Protein AF-A0A4Z2HAE6-F1 (afdb_monomer_lite)

Structure (mmCIF, N/CA/C/O backbone):
data_AF-A0A4Z2HAE6-F1
#
_entry.id   AF-A0A4Z2HAE6-F1
#
loop_
_atom_site.group_PDB
_atom_site.id
_atom_site.type_symbol
_atom_site.label_atom_id
_atom_site.label_alt_id
_atom_site.label_comp_id
_atom_site.label_asym_id
_atom_site.label_entity_id
_atom_site.label_seq_id
_atom_site.pdbx_PDB_ins_code
_atom_site.Cartn_x
_atom_site.Cartn_y
_atom_site.Cartn_z
_atom_site.occupancy
_atom_site.B_iso_or_equiv
_atom_site.auth_seq_id
_atom_site.auth_comp_id
_atom_site.auth_asym_id
_atom_site.auth_atom_id
_atom_site.pdbx_PDB_model_num
ATOM 1 N N . MET A 1 1 ? 0.784 17.853 22.913 1.00 54.09 1 MET A N 1
ATOM 2 C CA . MET A 1 1 ? 1.258 17.718 24.298 1.00 54.09 1 MET A CA 1
ATOM 3 C C . MET A 1 1 ? 1.505 16.243 24.627 1.00 54.09 1 MET A C 1
ATOM 5 O O . MET A 1 1 ? 0.696 15.645 25.332 1.00 54.09 1 MET A O 1
ATOM 9 N N . PRO A 1 2 ? 2.545 15.602 24.053 1.00 65.88 2 PRO A N 1
ATOM 10 C CA . PRO A 1 2 ? 2.987 14.260 24.464 1.00 65.88 2 PRO A CA 1
ATOM 11 C C . PRO A 1 2 ? 3.378 14.158 25.951 1.00 65.88 2 PRO A C 1
ATOM 13 O O . PRO A 1 2 ? 3.235 13.092 26.537 1.00 65.88 2 PRO A O 1
ATOM 16 N N . GLU A 1 3 ? 3.795 15.260 26.571 1.00 66.31 3 GLU A N 1
ATOM 17 C CA . GLU A 1 3 ? 4.181 15.386 27.984 1.00 66.31 3 GLU A CA 1
ATOM 18 C C . GLU A 1 3 ? 3.046 15.077 28.981 1.00 66.31 3 GLU A C 1
ATOM 20 O O . GLU A 1 3 ? 3.292 14.805 30.150 1.00 66.31 3 GLU A O 1
ATOM 25 N N . LEU A 1 4 ? 1.789 15.063 28.522 1.00 73.81 4 LEU A N 1
ATOM 26 C CA . LEU A 1 4 ? 0.620 14.686 29.330 1.00 73.81 4 LEU A CA 1
ATOM 27 C C . LEU A 1 4 ? 0.007 13.341 28.905 1.00 73.81 4 LEU A C 1
ATOM 29 O O . LEU A 1 4 ? -1.057 12.959 29.397 1.00 73.81 4 LEU A O 1
ATOM 33 N N . ALA A 1 5 ? 0.628 12.633 27.959 1.00 74.50 5 ALA A N 1
ATOM 34 C CA . ALA A 1 5 ? 0.081 11.401 27.409 1.00 74.50 5 ALA A CA 1
ATOM 35 C C . ALA A 1 5 ? 0.477 10.173 28.246 1.00 74.50 5 ALA A C 1
ATOM 37 O O . ALA A 1 5 ? 1.620 10.016 28.672 1.00 74.50 5 ALA A O 1
ATOM 38 N N . LEU A 1 6 ? -0.479 9.260 28.422 1.00 85.75 6 LEU A N 1
ATOM 39 C CA . LEU A 1 6 ? -0.302 7.958 29.063 1.00 85.75 6 LEU A CA 1
ATOM 40 C C . LEU A 1 6 ? -0.683 6.866 28.065 1.00 85.75 6 LEU A C 1
ATOM 42 O O . LEU A 1 6 ? -1.737 6.946 27.431 1.00 85.75 6 LEU A O 1
ATOM 46 N N . LEU A 1 7 ? 0.156 5.841 27.944 1.00 89.00 7 LEU A N 1
ATOM 47 C CA . LEU A 1 7 ? -0.165 4.626 27.210 1.00 89.00 7 LEU A CA 1
ATOM 48 C C . LEU A 1 7 ? -0.596 3.552 28.204 1.00 89.00 7 LEU A C 1
ATOM 50 O O . LEU A 1 7 ? 0.151 3.221 29.124 1.00 89.00 7 LEU A O 1
ATOM 54 N N . ARG A 1 8 ? -1.794 3.003 28.007 1.00 92.75 8 ARG A N 1
ATOM 55 C CA . ARG A 1 8 ? -2.329 1.914 28.822 1.00 92.75 8 ARG A CA 1
ATOM 56 C C . ARG A 1 8 ? -2.529 0.673 27.965 1.00 92.75 8 ARG A C 1
ATOM 58 O O . ARG A 1 8 ? -3.302 0.696 27.014 1.00 92.75 8 ARG A O 1
ATOM 65 N N . PHE A 1 9 ? -1.844 -0.397 28.334 1.00 93.38 9 PHE A N 1
ATOM 66 C CA . PHE A 1 9 ? -2.097 -1.747 27.856 1.00 93.38 9 PHE A CA 1
ATOM 67 C C . PHE A 1 9 ? -3.204 -2.352 28.719 1.00 93.38 9 PHE A C 1
ATOM 69 O O . PHE A 1 9 ? -3.147 -2.242 29.945 1.00 93.38 9 PHE A O 1
ATOM 76 N N . VAL A 1 10 ? -4.205 -2.958 28.087 1.00 92.94 10 VAL A N 1
ATOM 77 C CA . VAL A 1 10 ? -5.252 -3.744 28.748 1.00 92.94 10 VAL A CA 1
ATOM 78 C C . VAL A 1 10 ? -5.379 -5.042 27.971 1.00 92.94 10 VAL A C 1
ATOM 80 O O . VAL A 1 10 ? -5.434 -5.015 26.743 1.00 92.94 10 VAL A O 1
ATOM 83 N N . VAL A 1 11 ? -5.369 -6.155 28.690 1.00 92.62 11 VAL A N 1
ATOM 84 C CA . VAL A 1 11 ? -5.561 -7.497 28.154 1.00 92.62 11 VAL A CA 1
ATOM 85 C C . VAL A 1 11 ? -6.866 -8.015 28.723 1.00 92.62 11 VAL A C 1
ATOM 87 O O . VAL A 1 11 ? -7.082 -7.962 29.937 1.00 92.62 11 VAL A O 1
ATOM 90 N N . LEU A 1 12 ? -7.721 -8.460 27.820 1.00 91.56 12 LEU A N 1
ATOM 91 C CA . LEU A 1 12 ? -9.048 -8.973 28.092 1.00 91.56 12 LEU A CA 1
ATOM 92 C C . LEU A 1 12 ? -9.132 -10.376 27.491 1.00 91.56 12 LEU A C 1
ATOM 94 O O . LEU A 1 12 ? -8.477 -10.629 26.474 1.00 91.56 12 LEU A O 1
ATOM 98 N N . ASP A 1 13 ? -9.883 -11.259 28.134 1.00 84.19 13 ASP A N 1
ATOM 99 C CA . ASP A 1 13 ? -10.307 -12.522 27.542 1.00 84.19 13 ASP A CA 1
ATOM 100 C C . ASP A 1 13 ? -11.530 -12.262 26.660 1.00 84.19 13 ASP A C 1
ATOM 102 O O . ASP A 1 13 ? -12.429 -11.525 27.062 1.00 84.19 13 ASP A O 1
ATOM 106 N N . ASP A 1 14 ? -11.534 -12.805 25.447 1.00 75.12 14 ASP A N 1
ATOM 107 C CA . ASP A 1 14 ? -12.606 -12.588 24.466 1.00 75.12 14 ASP A CA 1
ATOM 108 C C . ASP A 1 14 ? -13.646 -13.705 24.616 1.00 75.12 14 ASP A C 1
ATOM 110 O O . ASP A 1 14 ? -13.639 -14.689 23.871 1.00 75.12 14 ASP A O 1
ATOM 114 N N . ASP A 1 15 ? -14.499 -13.573 25.635 1.00 68.38 15 ASP A N 1
ATOM 115 C CA . ASP A 1 15 ? -15.597 -14.496 25.907 1.00 68.38 15 ASP A CA 1
ATOM 116 C C . ASP A 1 15 ? -16.926 -13.997 25.319 1.00 68.38 15 ASP A C 1
ATOM 118 O O . ASP A 1 15 ? -17.242 -12.808 25.267 1.00 68.38 15 ASP A O 1
ATOM 122 N N . TYR A 1 16 ? -17.771 -14.951 24.911 1.00 44.25 16 TYR A N 1
ATOM 123 C CA . TYR A 1 16 ? -19.038 -14.707 24.200 1.00 44.25 16 TYR A CA 1
ATOM 124 C C . TYR A 1 16 ? -20.029 -13.790 24.957 1.00 44.25 16 TYR A C 1
ATOM 126 O O . TYR A 1 16 ? -20.989 -13.303 24.353 1.00 44.25 16 TYR A O 1
ATOM 134 N N . ILE A 1 17 ? -19.839 -13.579 26.271 1.00 45.97 17 ILE A N 1
ATOM 135 C CA . ILE A 1 17 ? -20.621 -12.669 27.123 1.00 45.97 17 ILE A CA 1
ATOM 136 C C . ILE A 1 17 ? -19.687 -11.977 28.133 1.00 45.97 17 ILE A C 1
ATOM 138 O O . ILE A 1 17 ? -19.679 -12.310 29.315 1.00 45.97 17 ILE A O 1
ATOM 142 N N . GLY A 1 18 ? -18.955 -10.967 27.666 1.00 54.97 18 GLY A N 1
ATOM 143 C CA . GLY A 1 18 ? -18.185 -10.059 28.514 1.00 54.97 18 GLY A CA 1
ATOM 144 C C . GLY A 1 18 ? -16.683 -10.296 28.438 1.00 54.97 18 GLY A C 1
ATOM 145 O O . GLY A 1 18 ? -16.209 -11.419 28.528 1.00 54.97 18 GLY A O 1
ATOM 146 N N . ASP A 1 19 ? -15.954 -9.195 28.294 1.00 69.94 19 ASP A N 1
ATOM 147 C CA . ASP A 1 19 ? -14.501 -9.195 28.212 1.00 69.94 19 ASP A CA 1
ATOM 148 C C . ASP A 1 19 ? -13.899 -9.307 29.625 1.00 69.94 19 ASP A C 1
ATOM 150 O O . ASP A 1 19 ? -13.768 -8.298 30.337 1.00 69.94 19 ASP A O 1
ATOM 154 N N . ASP A 1 20 ? -13.547 -10.519 30.058 1.00 83.38 20 ASP A N 1
ATOM 155 C CA . ASP A 1 20 ? -12.971 -10.739 31.385 1.00 83.38 20 ASP A CA 1
ATOM 156 C C . ASP A 1 20 ? -11.572 -10.119 31.478 1.00 83.38 20 ASP A C 1
ATOM 158 O O . ASP A 1 20 ? -10.709 -10.273 30.614 1.00 83.38 20 ASP A O 1
ATOM 162 N N . PHE A 1 21 ? -11.323 -9.362 32.546 1.00 88.69 21 PHE A N 1
ATOM 163 C CA . PHE A 1 21 ? -10.051 -8.668 32.697 1.00 88.69 21 PHE A CA 1
ATOM 164 C C . PHE A 1 21 ? -8.921 -9.639 33.048 1.00 88.69 21 PHE A C 1
ATOM 166 O O . PHE A 1 21 ? -8.945 -10.275 34.100 1.00 88.69 21 PHE A O 1
ATOM 173 N N . ILE A 1 22 ? -7.866 -9.643 32.230 1.00 90.12 22 ILE A N 1
ATOM 174 C CA . ILE A 1 22 ? -6.651 -10.424 32.485 1.00 90.12 22 ILE A CA 1
ATOM 175 C C . ILE A 1 22 ? -5.576 -9.553 33.141 1.00 90.12 22 ILE A C 1
ATOM 177 O O . ILE A 1 22 ? -4.968 -9.948 34.134 1.00 90.12 22 ILE A O 1
ATOM 181 N N . GLY A 1 23 ? -5.311 -8.358 32.604 1.00 93.62 23 GLY A N 1
ATOM 182 C CA . GLY A 1 23 ? -4.220 -7.527 33.111 1.00 93.62 23 GLY A CA 1
ATOM 183 C C . GLY A 1 23 ? -4.109 -6.147 32.475 1.00 93.62 23 GLY A C 1
ATOM 184 O O . GLY A 1 23 ? -4.605 -5.892 31.380 1.00 93.62 23 GLY A O 1
ATOM 185 N N . GLN A 1 24 ? -3.415 -5.235 33.154 1.00 94.06 24 GLN A N 1
ATOM 186 C CA . GLN A 1 24 ? -3.144 -3.886 32.665 1.00 94.06 24 GLN A CA 1
ATOM 187 C C . GLN A 1 24 ? -1.703 -3.450 32.903 1.00 94.06 24 GLN A C 1
ATOM 189 O O . GLN A 1 24 ? -1.038 -3.905 33.826 1.00 94.06 24 GLN A O 1
ATOM 194 N N . HIS A 1 25 ? -1.249 -2.468 32.137 1.00 94.00 25 HIS A N 1
ATOM 195 C CA . HIS A 1 25 ? -0.051 -1.708 32.470 1.00 94.00 25 HIS A CA 1
ATOM 196 C C . HIS A 1 25 ? -0.183 -0.286 31.941 1.00 94.00 25 HIS A C 1
ATOM 198 O O . HIS A 1 25 ? -0.544 -0.101 30.782 1.00 94.00 25 HIS A O 1
ATOM 204 N N . SER A 1 26 ? 0.105 0.723 32.762 1.00 92.50 26 SER A N 1
ATOM 205 C CA . SER A 1 26 ? 0.073 2.128 32.338 1.00 92.50 26 SER A CA 1
ATOM 206 C C . SER A 1 26 ? 1.463 2.739 32.441 1.00 92.50 26 SER A C 1
ATOM 208 O O . SER A 1 26 ? 2.111 2.628 33.476 1.00 92.50 26 SER A O 1
ATOM 210 N N . VAL A 1 27 ? 1.908 3.400 31.376 1.00 90.38 27 VAL A N 1
ATOM 211 C CA . VAL A 1 27 ? 3.224 4.037 31.284 1.00 90.38 27 VAL A CA 1
ATOM 212 C C . VAL A 1 27 ? 3.077 5.440 30.702 1.00 90.38 27 VAL A C 1
ATOM 214 O O . VAL A 1 27 ? 2.356 5.649 29.724 1.00 90.38 27 VAL A O 1
ATOM 217 N N . ALA A 1 28 ? 3.737 6.423 31.315 1.00 85.88 28 ALA A N 1
ATOM 218 C CA . ALA A 1 28 ? 3.802 7.773 30.761 1.00 85.88 28 ALA A CA 1
ATOM 219 C C . ALA A 1 28 ? 4.525 7.746 29.412 1.00 85.88 28 ALA A C 1
ATOM 221 O O . ALA A 1 28 ? 5.492 7.003 29.235 1.00 85.88 28 ALA A O 1
ATOM 222 N N . PHE A 1 29 ? 4.073 8.555 28.455 1.00 81.38 29 PHE A N 1
ATOM 223 C CA . PHE A 1 29 ? 4.666 8.588 27.120 1.00 81.38 29 PHE A CA 1
ATOM 224 C C . PHE A 1 29 ? 6.165 8.916 27.162 1.00 81.38 29 PHE A C 1
ATOM 226 O O . PHE A 1 29 ? 6.943 8.314 26.428 1.00 81.38 29 PHE A O 1
ATOM 233 N N . GLU A 1 30 ? 6.584 9.791 28.077 1.00 80.62 30 GLU A N 1
ATOM 234 C CA . GLU A 1 30 ? 7.992 10.141 28.308 1.00 80.62 30 GLU A CA 1
ATOM 235 C C . GLU A 1 30 ? 8.853 8.947 28.753 1.00 80.62 30 GLU A C 1
ATOM 237 O O . GLU A 1 30 ? 10.060 8.919 28.518 1.00 80.62 30 GLU A O 1
ATOM 242 N N . CYS A 1 31 ? 8.237 7.928 29.356 1.00 85.31 31 CYS A N 1
ATOM 243 C CA . CYS A 1 31 ? 8.915 6.718 29.811 1.00 85.31 31 CYS A CA 1
ATOM 244 C C . CYS A 1 31 ? 8.962 5.614 28.741 1.00 85.31 31 CYS A C 1
ATOM 246 O O . CYS A 1 31 ? 9.618 4.591 28.952 1.00 85.31 31 CYS A O 1
ATOM 248 N N . LEU A 1 32 ? 8.295 5.782 27.592 1.00 87.19 32 LEU A N 1
ATOM 249 C CA . LEU A 1 32 ? 8.307 4.779 26.529 1.00 87.19 32 LEU A CA 1
ATOM 250 C C . LEU A 1 32 ? 9.668 4.723 25.835 1.00 87.19 32 LEU A C 1
ATOM 252 O O . LEU A 1 32 ? 10.123 5.676 25.208 1.00 87.19 32 LEU A O 1
ATOM 256 N N . GLN A 1 33 ? 10.289 3.549 25.889 1.00 84.88 33 GLN A N 1
ATOM 257 C CA . GLN A 1 33 ? 11.558 3.278 25.224 1.00 84.88 33 GLN A CA 1
ATOM 258 C C . GLN A 1 33 ? 11.315 2.548 23.893 1.00 84.88 33 GLN A C 1
ATOM 260 O O . GLN A 1 33 ? 10.669 1.499 23.908 1.00 84.88 33 GLN A O 1
ATOM 265 N N . PRO A 1 34 ? 11.850 3.034 22.754 1.00 88.38 34 PRO A N 1
ATOM 266 C CA . PRO A 1 34 ? 11.751 2.339 21.470 1.00 88.38 34 PRO A CA 1
ATOM 267 C C . PRO A 1 34 ? 12.409 0.947 21.465 1.00 88.38 34 PRO A C 1
ATOM 269 O O . PRO A 1 34 ? 13.315 0.675 22.252 1.00 88.38 34 PRO A O 1
ATOM 272 N N . GLY A 1 35 ? 12.009 0.092 20.522 1.00 90.19 35 GLY A N 1
ATOM 273 C CA . GLY A 1 35 ? 12.534 -1.262 20.314 1.00 90.19 35 GLY A CA 1
ATOM 274 C C . GLY A 1 35 ? 11.679 -2.363 20.947 1.00 90.19 35 GLY A C 1
ATOM 275 O O . GLY A 1 35 ? 10.556 -2.121 21.383 1.00 90.19 35 GLY A O 1
ATOM 276 N N . TYR A 1 36 ? 12.210 -3.588 20.973 1.00 91.88 36 TYR A N 1
ATOM 277 C CA . TYR A 1 36 ? 11.553 -4.743 21.595 1.00 91.88 36 TYR A CA 1
ATOM 278 C C . TYR A 1 36 ? 11.616 -4.659 23.124 1.00 91.88 36 TYR A C 1
ATOM 280 O O . TYR A 1 36 ? 12.696 -4.463 23.692 1.00 91.88 36 TYR A O 1
ATOM 288 N N . ARG A 1 37 ? 10.470 -4.782 23.794 1.00 92.19 37 ARG A N 1
ATOM 289 C CA . ARG A 1 37 ? 10.306 -4.594 25.240 1.00 92.19 37 ARG A CA 1
ATOM 290 C C . ARG A 1 37 ? 9.301 -5.593 25.806 1.00 92.19 37 ARG A C 1
ATOM 292 O O . ARG A 1 37 ? 8.367 -5.990 25.118 1.00 92.19 37 ARG A O 1
ATOM 299 N N . ASN A 1 38 ? 9.488 -5.946 27.076 1.00 93.19 38 ASN A N 1
ATOM 300 C CA . ASN A 1 38 ? 8.501 -6.678 27.863 1.00 93.19 38 ASN A CA 1
ATOM 301 C C . ASN A 1 38 ? 7.721 -5.690 28.733 1.00 93.19 38 ASN A C 1
ATOM 303 O O . ASN A 1 38 ? 8.327 -4.893 29.448 1.00 93.19 38 ASN A O 1
ATOM 307 N N . VAL A 1 39 ? 6.396 -5.755 28.676 1.00 94.25 39 VAL A N 1
ATOM 308 C CA . VAL A 1 39 ? 5.481 -4.962 29.501 1.00 94.25 39 VAL A CA 1
ATOM 309 C C . VAL A 1 39 ? 4.866 -5.897 30.543 1.00 94.25 39 VAL A C 1
ATOM 311 O O . VAL A 1 39 ? 4.086 -6.766 30.156 1.00 94.25 39 VAL A O 1
ATOM 314 N N . PRO A 1 40 ? 5.219 -5.781 31.834 1.00 94.50 40 PRO A N 1
ATOM 315 C CA . PRO A 1 40 ? 4.662 -6.644 32.873 1.00 94.50 40 PRO A CA 1
ATOM 316 C C . PRO A 1 40 ? 3.198 -6.280 33.135 1.00 94.50 40 PRO A C 1
ATOM 318 O O . PRO A 1 40 ? 2.878 -5.103 33.294 1.00 94.50 40 PRO A O 1
ATOM 321 N N . LEU A 1 41 ? 2.305 -7.264 33.190 1.00 95.00 41 LEU A N 1
ATOM 322 C CA . LEU A 1 41 ? 0.898 -7.012 33.488 1.00 95.00 41 LEU A CA 1
ATOM 323 C C . LEU A 1 41 ? 0.656 -6.940 34.999 1.00 95.00 41 LEU A C 1
ATOM 325 O O . LEU A 1 41 ? 1.279 -7.641 35.796 1.00 95.00 41 LEU A O 1
ATOM 329 N N . LEU A 1 42 ? -0.265 -6.062 35.373 1.00 94.56 42 LEU A N 1
ATOM 330 C CA . LEU A 1 42 ? -0.768 -5.864 36.723 1.00 94.56 42 LEU A CA 1
ATOM 331 C C . LEU A 1 42 ? -2.246 -6.256 36.771 1.00 94.56 42 LEU A C 1
ATOM 333 O O . LEU A 1 42 ? -2.966 -6.076 35.785 1.00 94.56 42 LEU A O 1
ATOM 337 N N . GLY A 1 43 ? -2.710 -6.731 37.920 1.00 91.12 43 GLY A N 1
ATOM 338 C CA . GLY A 1 43 ? -4.114 -7.006 38.182 1.00 91.12 43 GLY A CA 1
ATOM 339 C C . GLY A 1 43 ? -4.976 -5.738 38.194 1.00 91.12 43 GLY A C 1
ATOM 340 O O . GLY A 1 43 ? -4.504 -4.602 38.035 1.00 91.12 43 GLY A O 1
ATOM 341 N N . MET A 1 44 ? -6.280 -5.919 38.415 1.00 87.19 44 MET A N 1
ATOM 342 C CA . MET A 1 44 ? -7.237 -4.807 38.502 1.00 87.19 44 MET A CA 1
ATOM 343 C C . MET A 1 44 ? -6.886 -3.820 39.618 1.00 87.19 44 MET A C 1
ATOM 345 O O . MET A 1 44 ? -7.070 -2.613 39.451 1.00 87.19 44 MET A O 1
ATOM 349 N N . ALA A 1 45 ? -6.355 -4.325 40.733 1.00 87.88 45 ALA A N 1
ATOM 350 C CA . ALA A 1 45 ? -5.944 -3.526 41.883 1.00 87.88 45 ALA A CA 1
ATOM 351 C C . ALA A 1 45 ? -4.521 -2.948 41.743 1.00 87.88 45 ALA A C 1
ATOM 353 O O . ALA A 1 45 ? -4.080 -2.201 42.615 1.00 87.88 45 ALA A O 1
ATOM 354 N N . GLY A 1 46 ? -3.816 -3.244 40.644 1.00 85.56 46 GLY A N 1
ATOM 355 C CA . GLY A 1 46 ? -2.436 -2.809 40.411 1.00 85.56 46 GLY A CA 1
ATOM 356 C C . GLY A 1 46 ? -1.377 -3.716 41.045 1.00 85.56 46 GLY A C 1
ATOM 357 O O . GLY A 1 46 ? -0.201 -3.360 41.073 1.00 85.56 46 GLY A O 1
ATOM 358 N N . ASP A 1 47 ? -1.779 -4.880 41.542 1.00 92.75 47 ASP A N 1
ATOM 359 C CA . ASP A 1 47 ? -0.901 -5.929 42.039 1.00 92.75 47 ASP A CA 1
ATOM 360 C C . ASP A 1 47 ? -0.121 -6.601 40.892 1.00 92.75 47 ASP A C 1
ATOM 362 O O . ASP A 1 47 ? -0.655 -6.775 39.796 1.00 92.75 47 ASP A O 1
ATOM 366 N N . PRO A 1 48 ? 1.161 -6.952 41.086 1.00 90.62 48 PRO A N 1
ATOM 367 C CA . PRO A 1 48 ? 1.959 -7.579 40.041 1.00 90.62 48 PRO A CA 1
ATOM 368 C C . PRO A 1 48 ? 1.507 -9.020 39.780 1.00 90.62 48 PRO A C 1
ATOM 370 O O . PRO A 1 48 ? 1.474 -9.832 40.702 1.00 90.62 48 PRO A O 1
ATOM 373 N N . LEU A 1 49 ? 1.244 -9.353 38.512 1.00 91.19 49 LEU A N 1
ATOM 374 C CA . LEU A 1 49 ? 0.924 -10.716 38.086 1.00 91.19 49 LEU A CA 1
ATOM 375 C C . LEU A 1 49 ? 2.220 -11.469 37.728 1.00 91.19 49 LEU A C 1
ATOM 377 O O . LEU A 1 49 ? 2.896 -11.102 36.757 1.00 91.19 49 LEU A O 1
ATOM 381 N N . PRO A 1 50 ? 2.612 -12.516 38.482 1.00 90.75 50 PRO A N 1
ATOM 382 C CA . PRO A 1 50 ? 3.829 -13.270 38.197 1.00 90.75 50 PRO A CA 1
ATOM 383 C C . PRO A 1 50 ? 3.799 -13.876 36.792 1.00 90.75 50 PRO A C 1
ATOM 385 O O . PRO A 1 50 ? 2.761 -14.334 36.323 1.00 90.75 50 PRO A O 1
ATOM 388 N N . HIS A 1 51 ? 4.952 -13.884 36.118 1.00 90.50 51 HIS A N 1
ATOM 389 C CA . HIS A 1 51 ? 5.134 -14.494 34.790 1.00 90.50 51 HIS A CA 1
ATOM 390 C C . HIS A 1 51 ? 4.193 -13.985 33.685 1.00 90.50 51 HIS A C 1
ATOM 392 O O . HIS A 1 51 ? 4.083 -14.618 32.639 1.00 90.50 51 HIS A O 1
ATOM 398 N N . THR A 1 52 ? 3.556 -12.829 33.884 1.00 92.44 52 THR A N 1
ATOM 399 C CA . THR A 1 52 ? 2.576 -12.290 32.942 1.00 92.44 52 THR A CA 1
ATOM 400 C C . THR A 1 52 ? 3.122 -11.020 32.297 1.00 92.44 52 THR A C 1
ATOM 402 O O . THR A 1 52 ? 3.277 -9.985 32.949 1.00 92.44 52 THR A O 1
ATOM 405 N N . SER A 1 53 ? 3.445 -11.084 31.005 1.00 94.38 53 SER A N 1
ATOM 406 C CA . SER A 1 53 ? 3.966 -9.939 30.258 1.00 94.38 53 SER A CA 1
ATOM 407 C C . SER A 1 53 ? 3.540 -9.945 28.792 1.00 94.38 53 SER A C 1
ATOM 409 O O . SER A 1 53 ? 3.289 -10.990 28.196 1.00 94.38 53 SER A O 1
ATOM 411 N N . LEU A 1 54 ? 3.496 -8.754 28.196 1.00 94.31 54 LEU A N 1
ATOM 412 C CA . LEU A 1 54 ? 3.381 -8.571 26.752 1.00 94.31 54 LEU A CA 1
ATOM 413 C C . LEU A 1 54 ? 4.760 -8.309 26.158 1.00 94.31 54 LEU A C 1
ATOM 415 O O . LEU A 1 54 ? 5.476 -7.417 26.619 1.00 94.31 54 LEU A O 1
ATOM 419 N N . PHE A 1 55 ? 5.108 -9.022 25.091 1.00 94.62 55 PHE A N 1
ATOM 420 C CA . PHE A 1 55 ? 6.284 -8.703 24.290 1.00 94.62 55 PHE A CA 1
ATOM 421 C C . PHE A 1 55 ? 5.887 -7.795 23.123 1.00 94.62 55 PHE A C 1
ATOM 423 O O . PHE A 1 55 ? 5.125 -8.191 22.242 1.00 94.62 55 PHE A O 1
ATOM 430 N N . VAL A 1 56 ? 6.385 -6.558 23.120 1.00 92.19 56 VAL A N 1
ATOM 431 C CA . VAL A 1 56 ? 5.977 -5.501 22.181 1.00 92.19 56 VAL A CA 1
ATOM 432 C C . VAL A 1 56 ? 7.182 -4.874 21.488 1.00 92.19 56 VAL A C 1
ATOM 434 O O . VAL A 1 56 ? 8.277 -4.833 22.042 1.00 92.19 56 VAL A O 1
ATOM 437 N N . HIS A 1 57 ? 6.981 -4.328 20.288 1.00 90.62 57 HIS A N 1
ATOM 438 C CA . HIS A 1 57 ? 7.956 -3.457 19.629 1.00 90.62 57 HIS A CA 1
ATOM 439 C C . HIS A 1 57 ? 7.442 -2.014 19.606 1.00 90.62 57 HIS A C 1
ATOM 441 O O . HIS A 1 57 ? 6.453 -1.706 18.940 1.00 90.62 57 HIS A O 1
ATOM 447 N N . VAL A 1 58 ? 8.139 -1.109 20.289 1.00 88.88 58 VAL A N 1
ATOM 448 C CA . VAL A 1 58 ? 7.758 0.302 20.405 1.00 88.88 58 VAL A CA 1
ATOM 449 C C . VAL A 1 58 ? 8.500 1.135 19.360 1.00 88.88 58 VAL A C 1
ATOM 451 O O . VAL A 1 58 ? 9.725 1.101 19.267 1.00 88.88 58 VAL A O 1
ATOM 454 N N . ALA A 1 59 ? 7.771 1.925 18.575 1.00 85.12 59 ALA A N 1
ATOM 455 C CA . ALA A 1 59 ? 8.348 2.894 17.647 1.00 85.12 59 ALA A CA 1
ATOM 456 C C . ALA A 1 59 ? 7.637 4.241 17.795 1.00 85.12 59 ALA A C 1
ATOM 458 O O . ALA A 1 59 ? 6.443 4.345 17.526 1.00 85.12 59 ALA A O 1
ATOM 459 N N . ILE A 1 60 ? 8.379 5.275 18.194 1.00 84.94 60 ILE A N 1
ATOM 460 C CA . ILE A 1 60 ? 7.857 6.633 18.379 1.00 84.94 60 ILE A CA 1
ATOM 461 C C . ILE A 1 60 ? 8.262 7.476 17.169 1.00 84.94 60 ILE A C 1
ATOM 463 O O . ILE A 1 60 ? 9.437 7.529 16.807 1.00 84.94 60 ILE A O 1
ATOM 467 N N . THR A 1 61 ? 7.298 8.128 16.514 1.00 77.00 61 THR A N 1
ATOM 468 C CA . THR A 1 61 ? 7.566 9.008 15.366 1.00 77.00 61 THR A CA 1
ATOM 469 C C . THR A 1 61 ? 6.710 10.265 15.438 1.00 77.00 61 THR A C 1
ATOM 471 O O . THR A 1 61 ? 5.533 10.175 15.760 1.00 77.00 61 THR A O 1
ATOM 474 N N . ASN A 1 62 ? 7.264 11.415 15.051 1.00 62.38 62 ASN A N 1
ATOM 475 C CA . ASN A 1 62 ? 6.573 12.715 15.039 1.00 62.38 62 ASN A CA 1
ATOM 476 C C . ASN A 1 62 ? 5.592 12.891 13.857 1.00 62.38 62 ASN A C 1
ATOM 478 O O . ASN A 1 62 ? 5.310 14.006 13.423 1.00 62.38 62 ASN A O 1
ATOM 482 N N . ARG A 1 63 ? 5.116 11.786 13.273 1.00 56.09 63 ARG A N 1
ATOM 483 C CA . ARG A 1 63 ? 4.171 11.799 12.152 1.00 56.09 63 ARG A CA 1
ATOM 484 C C . ARG A 1 63 ? 2.760 11.559 12.696 1.00 56.09 63 ARG A C 1
ATOM 486 O O . ARG A 1 63 ? 2.587 10.597 13.444 1.00 56.09 63 ARG A O 1
ATOM 493 N N . PRO A 1 64 ? 1.762 12.384 12.337 1.00 42.41 64 PRO A N 1
ATOM 494 C CA . PRO A 1 64 ? 0.381 12.107 12.699 1.00 42.41 64 PRO A CA 1
ATOM 495 C C . PRO A 1 64 ? -0.053 10.779 12.065 1.00 42.41 64 PRO A C 1
ATOM 497 O O . PRO A 1 64 ? -0.118 10.680 10.846 1.00 42.41 64 PRO A O 1
ATOM 500 N N . GLY A 1 65 ? -0.319 9.776 12.908 1.00 43.31 65 GLY A N 1
ATOM 501 C CA . GLY A 1 65 ? -1.022 8.537 12.564 1.00 43.31 65 GLY A CA 1
ATOM 502 C C . GLY A 1 65 ? -0.263 7.542 11.677 1.00 43.31 65 GLY A C 1
ATOM 503 O O . GLY A 1 65 ? 0.003 7.789 10.506 1.00 43.31 65 GLY A O 1
ATOM 504 N N . GLY A 1 66 ? -0.011 6.351 12.223 1.00 43.44 66 GLY A N 1
ATOM 505 C CA . GLY A 1 66 ? 0.412 5.177 11.459 1.00 43.44 66 GLY A CA 1
ATOM 506 C C . GLY A 1 66 ? 1.894 4.878 11.620 1.00 43.44 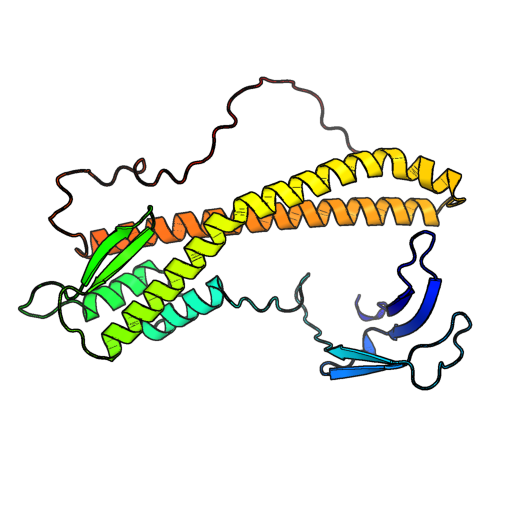66 GLY A C 1
ATOM 507 O O . GLY A 1 66 ? 2.727 5.325 10.826 1.00 43.44 66 GLY A O 1
ATOM 508 N N . GLY A 1 67 ? 2.218 4.067 12.637 1.00 38.69 67 GLY A N 1
ATOM 509 C CA . GLY A 1 67 ? 3.492 3.355 12.698 1.00 38.69 67 GLY A CA 1
ATOM 510 C C . GLY A 1 67 ? 3.794 2.785 11.322 1.00 38.69 67 GLY A C 1
ATOM 511 O O . GLY A 1 67 ? 2.868 2.317 10.667 1.00 38.69 67 GLY A O 1
ATOM 512 N N . LYS A 1 68 ? 5.044 2.936 10.862 1.00 40.88 68 LYS A N 1
ATOM 513 C CA . LYS A 1 68 ? 5.482 2.609 9.500 1.00 40.88 68 LYS A CA 1
ATOM 514 C C . LYS A 1 68 ? 4.788 1.331 9.036 1.00 40.88 68 LYS A C 1
ATOM 516 O O . LYS A 1 68 ? 5.260 0.236 9.336 1.00 40.88 68 LYS A O 1
ATOM 521 N N . SER A 1 69 ? 3.683 1.470 8.296 1.00 38.94 69 SER A N 1
ATOM 522 C CA . SER A 1 69 ? 3.138 0.363 7.540 1.00 38.94 69 SER A CA 1
ATOM 523 C C . SER A 1 69 ? 4.313 -0.029 6.695 1.00 38.94 69 SER A C 1
ATOM 525 O O . SER A 1 69 ? 4.884 0.816 5.991 1.00 38.94 69 SER A O 1
ATOM 527 N N . GLN A 1 70 ? 4.773 -1.256 6.853 1.00 41.44 70 GLN A N 1
ATOM 528 C CA . GLN A 1 70 ? 5.787 -1.722 5.959 1.00 41.44 70 GLN A CA 1
ATOM 529 C C . GLN A 1 70 ? 5.144 -1.652 4.573 1.00 41.44 70 GLN A C 1
ATOM 531 O O . GLN A 1 70 ? 4.248 -2.425 4.251 1.00 41.44 70 GLN A O 1
ATOM 536 N N . ARG A 1 71 ? 5.525 -0.610 3.822 1.00 45.62 71 ARG A N 1
ATOM 537 C CA . ARG A 1 71 ? 5.051 -0.173 2.500 1.00 45.62 71 ARG A CA 1
ATOM 538 C C . ARG A 1 71 ? 5.501 -1.192 1.443 1.00 45.62 71 ARG A C 1
ATOM 540 O O . ARG A 1 71 ? 6.104 -0.850 0.432 1.00 45.62 71 ARG A O 1
ATOM 547 N N . ARG A 1 72 ? 5.325 -2.476 1.748 1.00 52.25 72 ARG A N 1
ATOM 548 C CA . ARG A 1 72 ? 6.196 -3.552 1.271 1.00 52.25 72 ARG A CA 1
ATOM 549 C C . ARG A 1 72 ? 5.883 -3.987 -0.159 1.00 52.25 72 ARG A C 1
ATOM 551 O O . ARG A 1 72 ? 6.722 -4.629 -0.765 1.00 52.25 72 ARG A O 1
ATOM 558 N N . GLY A 1 73 ? 4.729 -3.602 -0.704 1.00 65.75 73 GLY A N 1
ATOM 559 C CA . GLY A 1 73 ? 4.374 -3.869 -2.098 1.00 65.75 73 GLY A CA 1
ATOM 560 C C . GLY A 1 73 ? 4.771 -2.716 -3.013 1.00 65.75 73 GLY A C 1
ATOM 561 O O . GLY A 1 73 ? 5.920 -2.598 -3.427 1.00 65.75 73 GLY A O 1
ATOM 562 N N . LEU A 1 74 ? 3.816 -1.828 -3.297 1.00 76.75 74 LEU A N 1
ATOM 563 C CA . LEU A 1 74 ? 3.944 -0.847 -4.373 1.00 76.75 74 LEU A CA 1
ATOM 564 C C . LEU A 1 74 ? 5.076 0.169 -4.182 1.00 76.75 74 LEU A C 1
ATOM 566 O O . LEU A 1 74 ? 5.920 0.306 -5.056 1.00 76.75 74 LEU A O 1
ATOM 570 N N . SER A 1 75 ? 5.149 0.861 -3.041 1.00 80.50 75 SER A N 1
ATOM 571 C CA . SER A 1 75 ? 6.198 1.876 -2.838 1.00 80.50 75 SER A CA 1
ATOM 572 C C . SER A 1 75 ? 7.603 1.271 -2.839 1.00 80.50 75 SER A C 1
ATOM 574 O O . SER A 1 75 ? 8.537 1.958 -3.246 1.00 80.50 75 SER A O 1
ATOM 576 N N . SER A 1 76 ? 7.757 0.024 -2.381 1.00 83.19 76 SER A N 1
ATOM 577 C CA . SER A 1 76 ? 9.025 -0.707 -2.442 1.00 83.19 76 SER A CA 1
ATOM 578 C C . SER A 1 76 ? 9.354 -1.118 -3.877 1.00 83.19 76 SER A C 1
ATOM 580 O O . SER A 1 76 ? 10.478 -0.914 -4.319 1.00 83.19 76 SER A O 1
ATOM 582 N N . ALA A 1 77 ? 8.374 -1.635 -4.622 1.00 86.44 77 ALA A N 1
ATOM 583 C CA . ALA A 1 77 ? 8.545 -2.040 -6.014 1.00 86.44 77 ALA A CA 1
ATOM 584 C C . ALA A 1 77 ? 8.857 -0.844 -6.931 1.00 86.44 77 ALA A C 1
ATOM 586 O O . ALA A 1 77 ? 9.811 -0.887 -7.702 1.00 86.44 77 ALA A O 1
ATOM 587 N N . THR A 1 78 ? 8.133 0.271 -6.788 1.00 87.62 78 THR A N 1
ATOM 588 C CA . THR A 1 78 ? 8.420 1.516 -7.513 1.00 87.62 78 THR A CA 1
ATOM 589 C C . THR A 1 78 ? 9.797 2.076 -7.154 1.00 87.62 78 THR A C 1
ATOM 591 O O . THR A 1 78 ? 10.494 2.579 -8.032 1.00 87.62 78 THR A O 1
ATOM 594 N N . ALA A 1 79 ? 10.209 2.008 -5.882 1.00 87.38 79 ALA A N 1
ATOM 595 C CA . ALA A 1 79 ? 11.545 2.441 -5.475 1.00 87.38 79 ALA A CA 1
ATOM 596 C C . ALA A 1 79 ? 12.638 1.545 -6.073 1.00 87.38 79 ALA A C 1
ATOM 598 O O . ALA A 1 79 ? 13.604 2.075 -6.613 1.00 87.38 79 ALA A O 1
ATOM 599 N N . GLY A 1 80 ? 12.448 0.223 -6.058 1.00 88.69 80 GLY A N 1
ATOM 600 C CA . GLY A 1 80 ? 13.369 -0.729 -6.680 1.00 88.69 80 GLY A CA 1
ATOM 601 C C . GLY A 1 80 ? 13.508 -0.501 -8.185 1.00 88.69 80 GLY A C 1
ATOM 602 O O . GLY A 1 80 ? 14.619 -0.458 -8.700 1.00 88.69 80 GLY A O 1
ATOM 603 N N . PHE A 1 81 ? 12.405 -0.247 -8.897 1.00 92.94 81 PHE A N 1
ATOM 604 C CA . PHE A 1 81 ? 12.464 0.115 -10.315 1.00 92.94 81 PHE A CA 1
ATOM 605 C C . PHE A 1 81 ? 13.240 1.421 -10.557 1.00 92.94 81 PHE A C 1
ATOM 607 O O . PHE A 1 81 ? 14.092 1.481 -11.444 1.00 92.94 81 PHE A O 1
ATOM 614 N N . LYS A 1 82 ? 13.000 2.457 -9.743 1.00 91.62 82 LYS A N 1
ATOM 615 C CA . LYS A 1 82 ? 13.731 3.735 -9.821 1.00 91.62 82 LYS A CA 1
ATOM 616 C C . 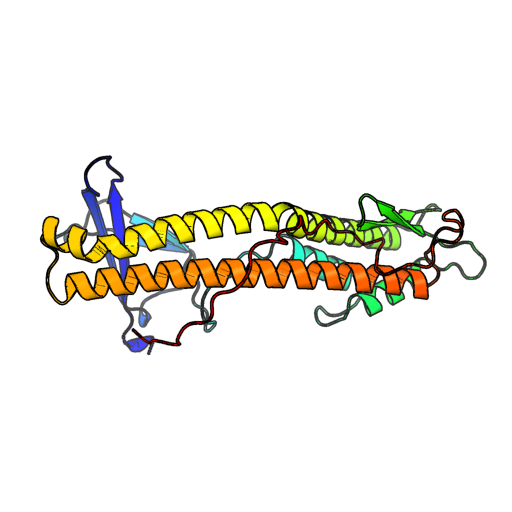LYS A 1 82 ? 15.227 3.569 -9.558 1.00 91.62 82 LYS A C 1
ATOM 618 O O . LYS A 1 82 ? 16.036 4.151 -10.276 1.00 91.62 82 LYS A O 1
ATOM 623 N N . GLU A 1 83 ? 15.589 2.740 -8.587 1.00 92.06 83 GLU A N 1
ATOM 624 C CA . GLU A 1 83 ? 16.978 2.406 -8.275 1.00 92.06 83 GLU A CA 1
ATOM 625 C C . GLU A 1 83 ? 17.659 1.690 -9.448 1.00 92.06 83 GLU A C 1
ATOM 627 O O . GLU A 1 83 ? 18.737 2.105 -9.868 1.00 92.06 83 GLU A O 1
ATOM 632 N N . GLN A 1 84 ? 16.998 0.704 -10.069 1.00 91.56 84 GLN A N 1
ATOM 633 C CA . GLN A 1 84 ? 17.500 0.068 -11.298 1.00 91.56 84 GLN A CA 1
ATOM 634 C C . GLN A 1 84 ? 17.585 1.056 -12.476 1.00 91.56 84 GLN A C 1
ATOM 636 O O . GLN A 1 84 ? 18.351 0.852 -13.421 1.00 91.56 84 GLN A O 1
ATOM 641 N N . CYS A 1 85 ? 16.824 2.154 -12.434 1.00 90.50 85 CYS A N 1
ATOM 642 C CA . CYS A 1 85 ? 16.946 3.282 -13.359 1.00 90.50 85 CYS A CA 1
ATOM 643 C C . CYS A 1 85 ? 18.125 4.217 -13.081 1.00 90.50 85 CYS A C 1
ATOM 645 O O . CYS A 1 85 ? 18.393 5.083 -13.915 1.00 90.50 85 CYS A O 1
ATOM 647 N N . GLY A 1 86 ? 18.824 4.049 -11.955 1.00 90.44 86 GLY A N 1
ATOM 648 C CA . GLY A 1 86 ? 19.838 4.987 -11.475 1.00 90.44 86 GLY A CA 1
ATOM 649 C C . GLY A 1 86 ? 19.241 6.331 -11.051 1.00 90.44 86 GLY A C 1
ATOM 650 O O . GLY A 1 86 ? 19.934 7.345 -11.071 1.00 90.44 86 GLY A O 1
ATOM 651 N N . LEU A 1 87 ? 17.945 6.368 -10.725 1.00 89.88 87 LEU A N 1
ATOM 652 C CA . LEU A 1 87 ? 17.199 7.592 -10.450 1.00 89.88 87 LEU A CA 1
ATOM 653 C C . LEU A 1 87 ? 16.805 7.691 -8.968 1.00 89.88 87 LEU A C 1
ATOM 655 O O . LEU A 1 87 ? 16.516 6.679 -8.327 1.00 89.88 87 LEU A O 1
ATOM 659 N N . PRO A 1 88 ? 16.730 8.914 -8.409 1.00 82.00 88 PRO A N 1
ATOM 660 C CA . PRO A 1 88 ? 16.301 9.106 -7.030 1.00 82.00 88 PRO A CA 1
ATOM 661 C C . PRO A 1 88 ? 14.816 8.758 -6.855 1.00 82.00 88 PRO A C 1
ATOM 663 O O . PRO A 1 88 ? 14.015 8.824 -7.787 1.00 82.00 88 PRO A O 1
ATOM 666 N N . THR A 1 89 ? 14.400 8.471 -5.621 1.00 76.19 89 THR A N 1
ATOM 667 C CA . THR A 1 89 ? 13.007 8.102 -5.299 1.00 76.19 89 THR A CA 1
ATOM 668 C C . THR A 1 89 ? 11.981 9.184 -5.660 1.00 76.19 89 THR A C 1
ATOM 670 O O . THR A 1 89 ? 10.823 8.856 -5.927 1.00 76.19 89 THR A O 1
ATOM 673 N N . VAL A 1 90 ? 12.401 10.452 -5.740 1.00 81.75 90 VAL A N 1
ATOM 674 C CA . VAL A 1 90 ? 11.581 11.600 -6.171 1.00 81.75 90 VAL A CA 1
ATOM 675 C C . VAL A 1 90 ? 11.343 11.653 -7.688 1.00 81.75 90 VAL A C 1
ATOM 677 O O . VAL A 1 90 ? 10.451 12.367 -8.143 1.00 81.75 90 VAL A O 1
ATOM 680 N N . ALA A 1 91 ? 12.098 10.889 -8.486 1.00 82.69 91 ALA A N 1
ATOM 681 C CA . ALA A 1 91 ? 11.977 10.897 -9.941 1.00 82.69 91 ALA A CA 1
ATOM 682 C C . ALA A 1 91 ? 10.583 10.449 -10.408 1.00 82.69 91 ALA A C 1
ATOM 684 O O . ALA A 1 91 ? 9.927 9.605 -9.786 1.00 82.69 91 ALA A O 1
ATOM 685 N N . LYS A 1 92 ? 10.124 11.000 -11.532 1.00 86.81 92 LYS A N 1
ATOM 686 C CA . LYS A 1 92 ? 8.849 10.608 -12.151 1.00 86.81 92 LYS A CA 1
ATOM 687 C C . LYS A 1 92 ? 9.029 9.333 -12.979 1.00 86.81 92 LYS A C 1
ATOM 689 O O . LYS A 1 92 ? 10.096 9.104 -13.545 1.00 86.81 92 LYS A O 1
ATOM 694 N N . LEU A 1 93 ? 7.970 8.531 -13.117 1.00 86.31 93 LEU A N 1
ATOM 695 C CA . LEU A 1 93 ? 8.012 7.294 -13.916 1.00 86.31 93 LEU A CA 1
ATOM 696 C C . LEU A 1 93 ? 8.404 7.551 -15.376 1.00 86.31 93 LEU A C 1
ATOM 698 O O . LEU A 1 93 ? 9.188 6.792 -15.927 1.00 86.31 93 LEU A O 1
ATOM 702 N N . LYS A 1 94 ? 7.979 8.676 -15.964 1.00 86.81 94 LYS A N 1
ATOM 703 C CA . LYS A 1 94 ? 8.401 9.092 -17.313 1.00 86.81 94 LYS A CA 1
ATOM 704 C C . LYS A 1 94 ? 9.928 9.123 -17.483 1.00 86.81 94 LYS A C 1
ATOM 706 O O . LYS A 1 94 ? 10.434 8.667 -18.499 1.00 86.81 94 LYS A O 1
ATOM 711 N N . GLN A 1 95 ? 10.663 9.613 -16.481 1.00 89.25 95 GLN A N 1
ATOM 712 C CA . GLN A 1 95 ? 12.133 9.653 -16.516 1.00 89.25 95 GLN A CA 1
ATOM 713 C C . GLN A 1 95 ? 12.735 8.244 -16.435 1.00 89.25 95 GLN A C 1
ATOM 715 O O . GLN A 1 95 ? 13.751 7.959 -17.064 1.00 89.25 95 GLN A O 1
ATOM 720 N N . CYS A 1 96 ? 12.080 7.348 -15.694 1.00 92.12 96 CYS A N 1
ATOM 721 C CA . CYS A 1 96 ? 12.471 5.944 -15.608 1.00 92.12 96 CYS A CA 1
ATOM 722 C C . CYS A 1 96 ? 12.284 5.244 -16.961 1.00 92.12 96 CYS A C 1
ATOM 724 O O . CYS A 1 96 ? 13.182 4.539 -17.404 1.00 92.12 96 CYS A O 1
ATOM 726 N N . ILE A 1 97 ? 11.169 5.505 -17.655 1.00 92.50 97 ILE A N 1
ATOM 727 C CA . ILE A 1 97 ? 10.915 4.979 -19.005 1.00 92.50 97 ILE A CA 1
ATOM 728 C C . ILE A 1 97 ? 11.932 5.503 -20.020 1.00 92.50 97 ILE A C 1
ATOM 730 O O . ILE A 1 97 ? 12.422 4.730 -20.836 1.00 92.50 97 ILE A O 1
ATOM 734 N N . GLN A 1 98 ? 12.330 6.773 -19.934 1.00 91.38 98 GLN A N 1
ATOM 735 C CA . GLN A 1 98 ? 13.400 7.314 -20.779 1.00 91.38 98 GLN A CA 1
ATOM 736 C C . GLN A 1 98 ? 14.736 6.587 -20.538 1.00 91.38 98 GLN A C 1
ATOM 738 O O . GLN A 1 98 ? 15.352 6.128 -21.494 1.00 91.38 98 GLN A O 1
ATOM 743 N N . SER A 1 99 ? 15.143 6.406 -19.274 1.00 91.81 99 SER A N 1
ATOM 744 C CA . SER A 1 99 ? 16.353 5.645 -18.886 1.00 91.81 99 SER A CA 1
ATOM 745 C C . SER A 1 99 ? 16.293 4.160 -19.276 1.00 91.81 99 SER A C 1
ATOM 747 O O . SER A 1 99 ? 17.308 3.514 -19.545 1.00 91.81 99 SER A O 1
ATOM 749 N N . LEU A 1 100 ? 15.095 3.582 -19.286 1.00 92.38 100 LEU A N 1
ATOM 750 C CA . LEU A 1 100 ? 14.861 2.218 -19.740 1.00 92.38 100 LEU A CA 1
ATOM 751 C C . LEU A 1 100 ? 14.974 2.120 -21.264 1.00 92.38 100 LEU A C 1
ATOM 753 O O . LEU A 1 100 ? 15.672 1.243 -21.760 1.00 92.38 100 LEU A O 1
ATOM 757 N N . THR A 1 101 ? 14.367 3.050 -22.001 1.00 90.88 101 THR A N 1
ATOM 758 C CA . THR A 1 101 ? 14.372 3.047 -23.472 1.00 90.88 101 THR A CA 1
ATOM 759 C C . THR A 1 101 ? 15.784 3.226 -24.019 1.00 90.88 101 THR A C 1
ATOM 761 O O . THR A 1 101 ? 16.187 2.478 -24.903 1.00 90.88 101 THR A O 1
ATOM 764 N N . THR A 1 102 ? 16.589 4.128 -23.447 1.00 90.00 102 THR A N 1
ATOM 765 C CA . THR A 1 102 ? 17.992 4.303 -23.867 1.00 90.00 102 THR A CA 1
ATOM 766 C C . THR A 1 102 ? 18.834 3.042 -23.673 1.00 90.00 102 THR A C 1
ATOM 768 O O . THR A 1 102 ? 19.782 2.828 -24.419 1.00 90.00 102 THR A O 1
ATOM 771 N N . ARG A 1 103 ? 18.486 2.180 -22.707 1.00 89.12 103 ARG A N 1
ATOM 772 C CA . ARG A 1 103 ? 19.153 0.885 -22.474 1.00 89.12 103 ARG A CA 1
ATOM 773 C C . ARG A 1 103 ? 18.612 -0.259 -23.327 1.00 89.12 103 ARG A C 1
ATOM 775 O O . ARG A 1 103 ? 19.271 -1.291 -23.433 1.00 89.12 103 ARG A O 1
ATOM 782 N N . LEU A 1 104 ? 17.427 -0.091 -23.906 1.00 88.62 104 LEU A N 1
ATOM 783 C CA . LEU A 1 104 ? 16.836 -1.018 -24.873 1.00 88.62 104 LEU A CA 1
ATOM 784 C C . LEU A 1 104 ? 17.174 -0.646 -26.323 1.00 88.62 104 LEU A C 1
ATOM 786 O O . LEU A 1 104 ? 17.037 -1.490 -27.207 1.00 88.62 104 LEU A O 1
ATOM 790 N N . GLN A 1 105 ? 17.604 0.594 -26.565 1.00 86.19 105 GLN A N 1
ATOM 791 C CA . GLN A 1 105 ? 18.062 1.074 -27.862 1.00 86.19 105 GLN A CA 1
ATOM 792 C C . GLN A 1 105 ? 19.456 0.535 -28.189 1.00 86.19 105 GLN A C 1
ATOM 794 O O . GLN A 1 105 ? 20.422 0.785 -27.472 1.00 86.19 105 GLN A O 1
ATOM 799 N N . SER A 1 106 ? 19.553 -0.191 -29.303 1.00 76.56 106 SER A N 1
ATOM 800 C CA . SER A 1 106 ? 20.828 -0.539 -29.929 1.00 76.56 106 SER A CA 1
ATOM 801 C C . SER A 1 106 ? 21.161 0.501 -31.012 1.00 76.56 106 SER A C 1
ATOM 803 O O . SER A 1 106 ? 20.243 0.902 -31.727 1.00 76.56 106 SER A O 1
ATOM 805 N N . PRO A 1 107 ? 22.430 0.930 -31.181 1.00 69.69 107 PRO A N 1
ATOM 806 C CA . PRO A 1 107 ? 22.823 1.936 -32.178 1.00 69.69 107 PRO A CA 1
ATOM 807 C C . PRO A 1 107 ? 22.436 1.597 -33.626 1.00 69.69 107 PRO A C 1
ATOM 809 O O . PRO A 1 107 ? 22.228 2.501 -34.428 1.00 69.69 107 PRO A O 1
ATOM 812 N N . GLU A 1 108 ? 22.325 0.307 -33.954 1.00 71.00 108 GLU A N 1
ATOM 813 C CA . GLU A 1 108 ? 22.057 -0.189 -35.316 1.00 71.00 108 GLU A CA 1
ATOM 814 C C . GLU A 1 108 ? 21.005 -1.318 -35.339 1.00 71.00 108 GLU A C 1
ATOM 816 O O . GLU A 1 108 ? 20.805 -1.974 -36.360 1.00 71.00 108 GLU A O 1
ATOM 821 N N . GLY A 1 109 ? 20.340 -1.583 -34.207 1.00 69.19 109 GLY A N 1
ATOM 822 C CA . GLY A 1 109 ? 19.477 -2.755 -34.023 1.00 69.19 109 GLY A CA 1
ATOM 823 C C . GLY A 1 109 ? 18.021 -2.432 -33.665 1.00 69.19 109 GLY A C 1
ATOM 824 O O . GLY A 1 109 ? 17.715 -1.315 -33.242 1.00 69.19 109 GLY A O 1
ATOM 825 N N . PRO A 1 110 ? 17.111 -3.417 -33.798 1.00 75.38 110 PRO A N 1
ATOM 826 C CA . PRO A 1 110 ? 15.722 -3.287 -33.362 1.00 75.38 110 PRO A CA 1
ATOM 827 C C . PRO A 1 110 ? 15.629 -3.077 -31.843 1.00 75.38 110 PRO A C 1
ATOM 829 O O . PRO A 1 110 ? 16.567 -3.378 -31.101 1.00 75.38 110 PRO A O 1
ATOM 832 N N . MET A 1 111 ? 14.484 -2.571 -31.370 1.00 85.31 111 MET A N 1
ATOM 833 C CA . MET A 1 111 ? 14.252 -2.378 -29.934 1.00 85.31 111 MET A CA 1
ATOM 834 C C . MET A 1 111 ? 14.400 -3.681 -29.165 1.00 85.31 111 MET A C 1
ATOM 836 O O . MET A 1 111 ? 13.884 -4.722 -29.563 1.00 85.31 111 MET A O 1
ATOM 840 N N . GLY A 1 112 ? 15.101 -3.607 -28.033 1.00 86.12 112 GLY A N 1
ATOM 841 C CA . GLY A 1 112 ? 15.358 -4.775 -27.204 1.00 86.12 112 GLY A CA 1
ATOM 842 C C . GLY A 1 112 ? 14.109 -5.344 -26.523 1.00 86.12 112 GLY A C 1
ATOM 843 O O . GLY A 1 112 ? 14.091 -6.519 -26.159 1.00 86.12 112 GLY A O 1
ATOM 844 N N . ALA A 1 113 ? 13.066 -4.530 -26.362 1.00 90.44 113 ALA A N 1
ATOM 845 C CA . ALA A 1 113 ? 11.762 -4.935 -25.857 1.00 90.44 113 ALA A CA 1
ATOM 846 C C . ALA A 1 113 ? 10.659 -4.070 -26.478 1.00 90.44 113 ALA A C 1
ATOM 848 O O . ALA A 1 113 ? 10.926 -2.949 -26.917 1.00 90.44 113 ALA A O 1
ATOM 849 N N . ALA A 1 114 ? 9.428 -4.571 -26.459 1.00 90.44 114 ALA A N 1
ATOM 850 C CA . ALA A 1 114 ? 8.241 -3.822 -26.843 1.00 90.44 114 ALA A CA 1
ATOM 851 C C . ALA A 1 114 ? 7.202 -3.823 -25.721 1.00 90.44 114 ALA A C 1
ATOM 853 O O . ALA A 1 114 ? 7.061 -4.784 -24.969 1.00 90.44 114 ALA A O 1
ATOM 854 N N . MET A 1 115 ? 6.466 -2.727 -25.606 1.00 91.25 115 MET A N 1
ATOM 855 C CA . MET A 1 115 ? 5.321 -2.614 -24.725 1.00 91.25 115 MET A CA 1
ATOM 856 C C . MET A 1 115 ? 4.106 -3.288 -25.365 1.00 91.25 115 MET A C 1
ATOM 858 O O . MET A 1 115 ? 3.751 -3.002 -26.511 1.00 91.25 115 MET A O 1
ATOM 862 N N . VAL A 1 116 ? 3.443 -4.137 -24.584 1.00 90.06 116 VAL A N 1
ATOM 863 C CA . VAL A 1 116 ? 2.180 -4.800 -24.913 1.00 90.06 116 VAL A CA 1
ATOM 864 C C . VAL A 1 116 ? 1.210 -4.601 -23.753 1.00 90.06 116 VAL A C 1
ATOM 866 O O . VAL A 1 116 ? 1.596 -4.690 -22.587 1.00 90.06 116 VAL A O 1
ATOM 869 N N . LEU A 1 117 ? -0.059 -4.336 -24.058 1.00 87.94 117 LEU A N 1
ATOM 870 C CA . LEU A 1 117 ? -1.108 -4.291 -23.045 1.00 87.94 117 LEU A CA 1
ATOM 871 C C . LEU A 1 117 ? -1.595 -5.711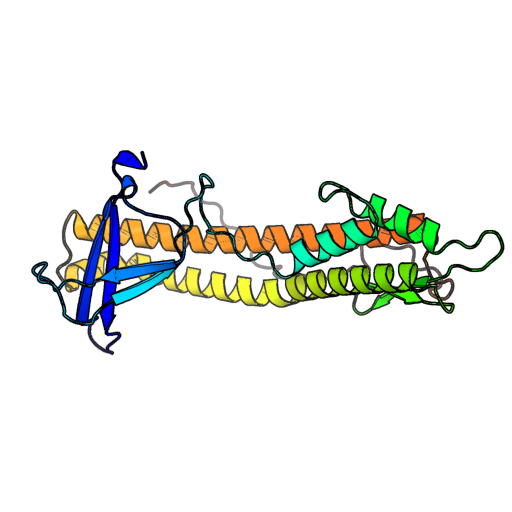 -22.745 1.00 87.94 117 LEU A C 1
ATOM 873 O O . LEU A 1 117 ? -2.195 -6.361 -23.598 1.00 87.94 117 LEU A O 1
ATOM 877 N N . LYS A 1 118 ? -1.369 -6.183 -21.519 1.00 86.62 118 LYS A N 1
ATOM 878 C CA . LYS A 1 118 ? -1.937 -7.437 -21.009 1.00 86.62 118 LYS A CA 1
ATOM 879 C C . LYS A 1 118 ? -2.984 -7.105 -19.965 1.00 86.62 118 LYS A C 1
ATOM 881 O O . LYS A 1 118 ? -2.657 -6.502 -18.949 1.00 86.62 118 LYS A O 1
ATOM 886 N N . GLU A 1 119 ? -4.239 -7.466 -20.228 1.00 85.88 119 GLU A N 1
ATOM 887 C CA . GLU A 1 119 ? -5.365 -7.184 -19.320 1.00 85.88 119 GLU A CA 1
ATOM 888 C C . GLU A 1 119 ? -5.475 -5.687 -18.942 1.00 85.88 119 GLU A C 1
ATOM 890 O O . GLU A 1 119 ? -5.845 -5.340 -17.826 1.00 85.88 119 GLU A O 1
ATOM 895 N N . GLY A 1 120 ? -5.101 -4.781 -19.857 1.00 84.06 120 GLY A N 1
ATOM 896 C CA . GLY A 1 120 ? -5.100 -3.329 -19.613 1.00 84.06 120 GLY A CA 1
ATOM 897 C C . GLY A 1 120 ? -3.865 -2.780 -18.880 1.00 84.06 120 GLY A C 1
ATOM 898 O O . GLY A 1 120 ? -3.803 -1.577 -18.609 1.00 84.06 120 GLY A O 1
ATOM 899 N N . TYR A 1 121 ? -2.863 -3.617 -18.591 1.00 89.94 121 TYR A N 1
ATOM 900 C CA . TYR A 1 121 ? -1.603 -3.221 -17.957 1.00 89.94 121 TYR A CA 1
ATOM 901 C C . TYR A 1 121 ? -0.440 -3.190 -18.969 1.00 89.94 121 TYR A C 1
ATOM 903 O O . TYR A 1 121 ? -0.299 -4.127 -19.758 1.00 89.94 121 TYR A O 1
ATOM 911 N N . PRO A 1 122 ? 0.419 -2.151 -18.955 1.00 91.38 122 PRO A N 1
ATOM 912 C CA . PRO A 1 122 ? 1.573 -2.042 -19.844 1.00 91.38 122 PRO A CA 1
ATOM 913 C C . PRO A 1 122 ? 2.692 -2.994 -19.400 1.00 91.38 122 PRO A C 1
ATOM 915 O O . PRO A 1 122 ? 3.399 -2.734 -18.427 1.00 91.38 122 PRO A O 1
ATOM 918 N N . CYS A 1 123 ? 2.879 -4.090 -20.124 1.00 90.88 123 CYS A N 1
ATOM 919 C CA . CYS A 1 123 ? 3.958 -5.054 -19.918 1.00 90.88 123 CYS A CA 1
ATOM 920 C C . CYS A 1 123 ? 5.059 -4.843 -20.961 1.00 90.88 123 CYS A C 1
ATOM 922 O O . CYS A 1 123 ? 4.759 -4.507 -22.102 1.00 90.88 123 CYS A O 1
ATOM 924 N N . LEU A 1 124 ? 6.324 -5.052 -20.590 1.00 92.25 124 LEU A N 1
ATOM 925 C CA . LEU A 1 124 ? 7.448 -4.987 -21.526 1.00 92.25 124 LEU A CA 1
ATOM 926 C C . LEU A 1 124 ? 7.900 -6.403 -21.879 1.00 92.25 124 LEU A C 1
ATOM 928 O O . LEU A 1 124 ? 8.365 -7.144 -21.019 1.00 92.25 124 LEU A O 1
ATOM 932 N N . GLU A 1 125 ? 7.778 -6.776 -23.147 1.00 90.81 125 GLU A N 1
ATOM 933 C CA . GLU A 1 125 ? 8.194 -8.079 -23.655 1.00 90.81 125 GLU A CA 1
ATOM 934 C C . GLU A 1 125 ? 9.559 -7.972 -24.344 1.00 90.81 125 GLU A C 1
ATOM 936 O O . GLU A 1 125 ? 9.700 -7.193 -25.292 1.00 90.81 125 GLU A O 1
ATOM 941 N N . PRO A 1 126 ? 10.585 -8.717 -23.894 1.00 90.44 126 PRO A N 1
ATOM 942 C CA . PRO A 1 126 ? 11.891 -8.711 -24.540 1.00 90.44 126 PRO A CA 1
ATOM 943 C C . PRO A 1 126 ? 11.801 -9.335 -25.939 1.00 90.44 126 PRO A C 1
ATOM 945 O O . PRO A 1 126 ? 11.318 -10.453 -26.098 1.00 90.44 126 PRO A O 1
ATOM 948 N N . LEU A 1 127 ? 12.303 -8.620 -26.947 1.00 87.25 127 LEU A N 1
ATOM 949 C CA . LEU A 1 127 ? 12.335 -9.069 -28.346 1.00 87.25 127 LEU A CA 1
ATOM 950 C C . LEU A 1 127 ? 13.650 -9.769 -28.708 1.00 87.25 127 LEU A C 1
ATOM 952 O O . LEU A 1 127 ? 13.716 -10.527 -29.673 1.00 87.25 127 LEU A O 1
ATOM 956 N N . VAL A 1 128 ? 14.706 -9.510 -27.938 1.00 87.00 128 VAL A N 1
ATOM 957 C CA . VAL A 1 128 ? 16.049 -10.062 -28.144 1.00 87.00 128 VAL A CA 1
ATOM 958 C C . VAL A 1 128 ? 16.624 -10.560 -26.823 1.00 87.00 128 VAL A C 1
ATOM 960 O O . VAL A 1 128 ? 16.116 -10.252 -25.744 1.00 87.00 128 VAL A O 1
ATOM 963 N N . ASN A 1 129 ? 17.722 -11.315 -26.883 1.00 86.44 129 ASN A N 1
ATOM 964 C CA . ASN A 1 129 ? 18.439 -11.694 -25.672 1.00 86.44 129 ASN A CA 1
ATOM 965 C C . ASN A 1 129 ? 19.164 -10.473 -25.085 1.00 86.44 129 ASN A C 1
ATOM 967 O O . ASN A 1 129 ? 20.141 -9.982 -25.648 1.00 86.44 129 ASN A O 1
ATOM 971 N N . LEU A 1 130 ? 18.667 -9.981 -23.954 1.00 87.12 130 LEU A N 1
ATOM 972 C CA . LEU A 1 130 ? 19.178 -8.785 -23.290 1.00 87.12 130 LEU A CA 1
ATOM 973 C C . LEU A 1 130 ? 20.305 -9.119 -22.309 1.00 87.12 130 LEU A C 1
ATOM 975 O O . LEU A 1 130 ? 20.281 -10.162 -21.644 1.00 87.12 130 LEU A O 1
ATOM 979 N N . ALA A 1 131 ? 21.249 -8.184 -22.175 1.00 88.88 131 ALA A N 1
ATOM 980 C CA . ALA A 1 131 ? 22.299 -8.237 -21.165 1.00 88.88 131 ALA A CA 1
ATOM 981 C C . ALA A 1 131 ? 21.709 -8.282 -19.744 1.00 88.88 131 ALA A C 1
ATOM 983 O O . ALA A 1 131 ? 20.645 -7.717 -19.474 1.00 88.88 131 ALA A O 1
ATOM 984 N N . GLU A 1 132 ? 22.437 -8.912 -18.821 1.00 90.12 132 GLU A N 1
ATOM 985 C CA . GLU A 1 132 ? 21.998 -9.126 -17.436 1.00 90.12 132 GLU A CA 1
ATOM 986 C C . GLU A 1 132 ? 21.512 -7.843 -16.721 1.00 90.12 132 GLU A C 1
ATOM 988 O O . GLU A 1 132 ? 20.459 -7.889 -16.081 1.00 90.12 132 GLU A O 1
ATOM 993 N N . PRO A 1 133 ? 22.168 -6.668 -16.861 1.00 89.62 133 PRO A N 1
ATOM 994 C CA . PRO A 1 133 ? 21.672 -5.430 -16.253 1.00 89.62 133 PRO A CA 1
ATOM 995 C C . PRO A 1 133 ? 20.302 -4.991 -16.791 1.00 89.62 133 PRO A C 1
ATOM 997 O O . PRO A 1 133 ? 19.438 -4.567 -16.023 1.00 89.62 133 PRO A O 1
ATOM 1000 N N . THR A 1 134 ? 20.072 -5.122 -18.100 1.00 89.62 134 THR A N 1
ATOM 1001 C CA . THR A 1 134 ? 18.805 -4.739 -18.740 1.00 89.62 134 THR A CA 1
ATOM 1002 C C . THR A 1 134 ? 17.692 -5.728 -18.397 1.00 89.62 134 THR A C 1
ATOM 1004 O O . THR A 1 134 ? 16.553 -5.327 -18.176 1.00 89.62 134 THR A O 1
ATOM 1007 N N . ARG A 1 135 ? 18.021 -7.014 -18.240 1.00 90.88 135 ARG A N 1
ATOM 1008 C CA . ARG A 1 135 ? 17.079 -8.032 -17.754 1.00 90.88 135 ARG A CA 1
ATOM 1009 C C . ARG A 1 135 ? 16.628 -7.760 -16.318 1.00 90.88 135 ARG A C 1
ATOM 1011 O O . ARG A 1 135 ? 15.435 -7.825 -16.036 1.00 90.88 135 ARG A O 1
ATOM 1018 N N . LYS A 1 136 ? 17.555 -7.398 -15.423 1.00 92.00 136 LYS A N 1
ATOM 1019 C CA . LYS A 1 136 ? 17.229 -6.995 -14.041 1.00 92.00 136 LYS A CA 1
ATOM 1020 C C . LY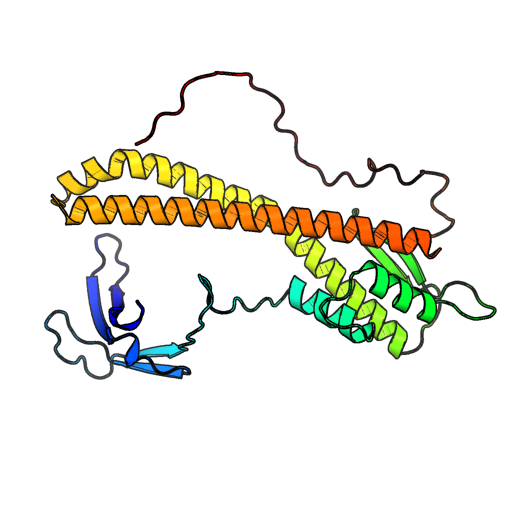S A 1 136 ? 16.338 -5.756 -13.993 1.00 92.00 136 LYS A C 1
ATOM 1022 O O . LYS A 1 136 ? 15.417 -5.699 -13.182 1.00 92.00 136 LYS A O 1
ATOM 1027 N N . LEU A 1 137 ? 16.578 -4.792 -14.881 1.00 92.81 137 LEU A N 1
ATOM 1028 C CA . LEU A 1 137 ? 15.722 -3.619 -15.024 1.00 92.81 137 LEU A CA 1
ATOM 1029 C C . LEU A 1 137 ? 14.291 -3.992 -15.444 1.00 92.81 137 LEU A C 1
ATOM 1031 O O . LEU A 1 137 ? 13.345 -3.501 -14.829 1.00 92.81 137 LEU A O 1
ATOM 1035 N N . LEU A 1 138 ? 14.130 -4.859 -16.451 1.00 92.81 138 LEU A N 1
ATOM 1036 C CA . LEU A 1 138 ? 12.809 -5.338 -16.880 1.00 92.81 138 LEU A CA 1
ATOM 1037 C C . LEU A 1 138 ? 12.097 -6.115 -15.765 1.00 92.81 138 LEU A C 1
ATOM 1039 O O . LEU A 1 138 ? 10.936 -5.849 -15.485 1.00 92.81 138 LEU A O 1
ATOM 1043 N N . ALA A 1 139 ? 12.807 -6.975 -15.032 1.00 92.88 139 ALA A N 1
ATOM 1044 C CA . ALA A 1 139 ? 12.226 -7.688 -13.894 1.00 92.88 139 ALA A CA 1
ATOM 1045 C C . ALA A 1 139 ? 11.741 -6.737 -12.777 1.00 92.88 139 ALA A C 1
ATOM 1047 O O . ALA A 1 139 ? 10.701 -6.966 -12.150 1.00 92.88 139 ALA A O 1
ATOM 1048 N N . ALA A 1 140 ? 12.469 -5.643 -12.523 1.00 93.38 140 ALA A N 1
ATOM 1049 C CA . ALA A 1 140 ? 12.046 -4.618 -11.569 1.00 93.38 140 ALA A CA 1
ATOM 1050 C C . ALA A 1 140 ? 10.817 -3.836 -12.063 1.00 93.38 140 ALA A C 1
ATOM 1052 O O . ALA A 1 140 ? 9.934 -3.513 -11.264 1.00 93.38 140 ALA A O 1
ATOM 1053 N N . TYR A 1 141 ? 10.736 -3.573 -13.369 1.00 94.44 141 TYR A N 1
ATOM 1054 C CA . TYR A 1 141 ? 9.550 -3.009 -14.008 1.00 94.44 141 TYR A CA 1
ATOM 1055 C C . TYR A 1 141 ? 8.336 -3.939 -13.845 1.00 94.44 141 TYR A C 1
ATOM 1057 O O . TYR A 1 141 ? 7.298 -3.498 -13.355 1.00 94.44 141 TYR A O 1
ATOM 1065 N N . ASP A 1 142 ? 8.477 -5.233 -14.141 1.00 92.69 142 ASP A N 1
ATOM 1066 C CA . ASP A 1 142 ? 7.393 -6.216 -14.007 1.00 92.69 142 ASP A CA 1
ATOM 1067 C C . ASP A 1 142 ? 6.901 -6.327 -12.561 1.00 92.69 142 ASP A C 1
ATOM 1069 O O . ASP A 1 142 ? 5.699 -6.357 -12.300 1.00 92.69 142 ASP A O 1
ATOM 1073 N N . THR A 1 143 ? 7.827 -6.300 -11.599 1.00 92.19 143 THR A N 1
ATOM 1074 C CA . THR A 1 143 ? 7.496 -6.287 -10.166 1.00 92.19 143 THR A CA 1
ATOM 1075 C C . THR A 1 143 ? 6.684 -5.043 -9.787 1.00 92.19 143 THR A C 1
ATOM 1077 O O . THR A 1 143 ? 5.737 -5.130 -9.002 1.00 92.19 143 THR A O 1
ATOM 1080 N N . MET A 1 144 ? 7.022 -3.878 -10.348 1.00 94.06 144 MET A N 1
ATOM 1081 C CA . MET A 1 144 ? 6.268 -2.640 -10.139 1.00 94.06 144 MET A CA 1
ATOM 1082 C C . MET A 1 144 ? 4.857 -2.734 -10.731 1.00 94.06 144 MET A C 1
ATOM 1084 O O . MET A 1 144 ? 3.896 -2.397 -10.037 1.00 94.06 144 MET A O 1
ATOM 1088 N N . ILE A 1 145 ? 4.720 -3.216 -11.969 1.00 93.12 145 ILE A N 1
ATOM 1089 C CA . ILE A 1 145 ? 3.417 -3.390 -12.624 1.00 93.12 145 ILE A CA 1
ATOM 1090 C C . ILE A 1 145 ? 2.551 -4.391 -11.853 1.00 93.12 145 ILE A C 1
ATOM 1092 O O . ILE A 1 145 ? 1.391 -4.098 -11.568 1.00 93.12 145 ILE A O 1
ATOM 1096 N N . ALA A 1 146 ? 3.117 -5.518 -11.414 1.00 90.06 146 ALA A N 1
ATOM 1097 C CA . ALA A 1 146 ? 2.411 -6.503 -10.598 1.00 90.06 146 ALA A CA 1
ATOM 1098 C C . ALA A 1 146 ? 1.910 -5.906 -9.270 1.00 90.06 146 ALA A C 1
ATOM 1100 O O . ALA A 1 146 ? 0.780 -6.169 -8.854 1.00 90.06 146 ALA A O 1
ATOM 1101 N N . ALA A 1 147 ? 2.711 -5.059 -8.617 1.00 88.69 147 ALA A N 1
ATOM 1102 C CA . ALA A 1 147 ? 2.296 -4.381 -7.393 1.00 88.69 147 ALA A CA 1
ATOM 1103 C C . ALA A 1 147 ? 1.172 -3.352 -7.632 1.00 88.69 147 ALA A C 1
ATOM 1105 O O . ALA A 1 147 ? 0.277 -3.231 -6.793 1.00 88.69 147 ALA A O 1
ATOM 1106 N N . GLN A 1 148 ? 1.186 -2.633 -8.763 1.00 89.56 148 GLN A N 1
ATOM 1107 C CA . GLN A 1 148 ? 0.090 -1.733 -9.150 1.00 89.56 148 GLN A CA 1
ATOM 1108 C C . GLN A 1 148 ? -1.190 -2.505 -9.474 1.00 89.56 148 GLN A C 1
ATOM 1110 O O . GLN A 1 148 ? -2.256 -2.130 -8.986 1.00 89.56 148 GLN A O 1
ATOM 1115 N N . LYS A 1 149 ? -1.081 -3.613 -10.217 1.00 90.25 149 LYS A N 1
ATOM 1116 C CA . LYS A 1 149 ? -2.197 -4.519 -10.513 1.00 90.25 149 LYS A CA 1
ATOM 1117 C C . LYS A 1 149 ? -2.867 -5.012 -9.233 1.00 90.25 149 LYS A C 1
ATOM 1119 O O . LYS A 1 149 ? -4.060 -4.797 -9.053 1.00 90.25 149 LYS A O 1
ATOM 1124 N N . GLN A 1 150 ? -2.089 -5.547 -8.289 1.00 88.69 150 GLN A N 1
ATOM 1125 C CA . GLN A 1 150 ? -2.630 -6.022 -7.012 1.00 88.69 150 GLN A CA 1
ATOM 1126 C C . GLN A 1 150 ? -3.353 -4.934 -6.212 1.00 88.69 150 GLN A C 1
ATOM 1128 O O . GLN A 1 150 ? -4.363 -5.228 -5.575 1.00 88.69 150 GLN A O 1
ATOM 1133 N N . LEU A 1 151 ? -2.845 -3.696 -6.206 1.00 86.88 151 LEU A N 1
ATOM 1134 C CA . LEU A 1 151 ? -3.518 -2.583 -5.537 1.00 86.88 151 LEU A CA 1
ATOM 1135 C C . LEU A 1 151 ? -4.857 -2.269 -6.211 1.00 86.88 151 LEU A C 1
ATOM 1137 O O . LEU A 1 151 ? -5.865 -2.145 -5.522 1.00 86.88 151 LEU A O 1
ATOM 1141 N N . ILE A 1 152 ? -4.866 -2.155 -7.540 1.00 89.94 152 ILE A N 1
ATOM 1142 C CA . ILE A 1 152 ? -6.060 -1.797 -8.309 1.00 89.94 152 ILE A CA 1
ATOM 1143 C C . ILE A 1 152 ? -7.141 -2.868 -8.148 1.00 89.94 152 ILE A C 1
ATOM 1145 O O . ILE A 1 152 ? -8.252 -2.529 -7.750 1.00 89.94 152 ILE A O 1
ATOM 1149 N N . GLU A 1 153 ? -6.807 -4.143 -8.350 1.00 88.81 153 GLU A N 1
ATOM 1150 C CA . GLU A 1 153 ? -7.766 -5.254 -8.281 1.00 88.81 153 GLU A CA 1
ATOM 1151 C C . GLU A 1 153 ? -8.333 -5.472 -6.874 1.00 88.81 153 GLU A C 1
ATOM 1153 O O . GLU A 1 153 ? -9.514 -5.767 -6.715 1.00 88.81 153 GLU A O 1
ATOM 1158 N N . LYS A 1 154 ? -7.515 -5.310 -5.825 1.00 87.81 154 LYS A N 1
ATOM 1159 C CA . LYS A 1 154 ? -7.972 -5.524 -4.440 1.00 87.81 154 LYS A CA 1
ATOM 1160 C C . LYS A 1 154 ? -8.680 -4.314 -3.839 1.00 87.81 154 LYS A C 1
ATOM 1162 O O . LYS A 1 154 ? -9.404 -4.472 -2.857 1.00 87.81 154 LYS A O 1
ATOM 1167 N N . SER A 1 155 ? -8.452 -3.114 -4.376 1.00 85.38 155 SER A N 1
ATOM 1168 C CA . SER A 1 155 ? -8.961 -1.875 -3.778 1.00 85.38 155 SER A CA 1
ATOM 1169 C C . SER A 1 155 ? -10.486 -1.830 -3.692 1.00 85.38 155 SER A C 1
ATOM 1171 O O . SER A 1 155 ? -10.999 -1.447 -2.645 1.00 85.38 155 SER A O 1
ATOM 1173 N N . ASP A 1 156 ? -11.202 -2.284 -4.724 1.00 88.56 156 ASP A N 1
ATOM 1174 C CA . ASP A 1 156 ? -12.670 -2.224 -4.768 1.00 88.56 156 ASP A CA 1
ATOM 1175 C C . ASP A 1 156 ? -13.311 -3.107 -3.698 1.00 88.56 156 ASP A C 1
ATOM 1177 O O . ASP A 1 156 ? -14.141 -2.643 -2.921 1.00 88.56 156 ASP A O 1
ATOM 1181 N N . ALA A 1 157 ? -12.853 -4.355 -3.578 1.00 89.81 157 ALA A N 1
ATOM 1182 C CA . ALA A 1 157 ? -13.359 -5.283 -2.569 1.00 89.81 157 ALA A CA 1
ATOM 1183 C C . ALA A 1 157 ? -13.101 -4.783 -1.137 1.00 89.81 157 ALA A C 1
ATOM 1185 O O . ALA A 1 157 ? -13.934 -4.948 -0.246 1.00 89.81 157 ALA A O 1
ATOM 1186 N N . VAL A 1 158 ? -11.943 -4.161 -0.892 1.00 86.38 158 VAL A N 1
ATOM 1187 C CA . VAL A 1 158 ? -11.630 -3.573 0.418 1.00 86.38 158 VAL A CA 1
ATOM 1188 C C . VAL A 1 158 ? -12.496 -2.340 0.683 1.00 86.38 158 VAL A C 1
ATOM 1190 O O . VAL A 1 158 ? -13.005 -2.193 1.792 1.00 86.38 158 VAL A O 1
ATOM 1193 N N . GLN A 1 159 ? -12.710 -1.479 -0.314 1.00 87.19 159 GLN A N 1
ATOM 1194 C CA . GLN A 1 159 ? -13.600 -0.322 -0.192 1.00 87.19 159 GLN A CA 1
ATOM 1195 C C . GLN A 1 159 ? -15.038 -0.729 0.099 1.00 87.19 159 GLN A C 1
ATOM 1197 O O . GLN A 1 159 ? -15.670 -0.125 0.962 1.00 87.19 159 GLN A O 1
ATOM 1202 N N . GLU A 1 160 ? -15.543 -1.755 -0.579 1.00 90.94 160 GLU A N 1
ATOM 1203 C CA . GLU A 1 160 ? -16.892 -2.265 -0.362 1.00 90.94 160 GLU A CA 1
ATOM 1204 C C . GLU A 1 160 ? -17.066 -2.794 1.064 1.00 90.94 160 GLU A C 1
ATOM 1206 O O . GLU A 1 160 ? -18.034 -2.435 1.735 1.00 90.94 160 GLU A O 1
ATOM 1211 N N . ARG A 1 161 ? -16.084 -3.549 1.572 1.00 89.44 161 ARG A N 1
ATOM 1212 C CA . ARG A 1 161 ? -16.073 -4.017 2.966 1.00 89.44 161 ARG A CA 1
ATOM 1213 C C . ARG A 1 161 ? -16.030 -2.865 3.963 1.00 89.44 161 ARG A C 1
ATOM 1215 O O . ARG A 1 161 ? -16.796 -2.871 4.920 1.00 89.44 161 ARG A O 1
ATOM 1222 N N . ILE A 1 162 ? -15.177 -1.861 3.743 1.00 84.75 162 ILE A N 1
ATOM 1223 C CA . ILE A 1 162 ? -15.131 -0.678 4.617 1.00 84.75 162 ILE A CA 1
ATOM 1224 C C . ILE A 1 162 ? -16.471 0.062 4.574 1.00 84.75 162 ILE A C 1
ATOM 1226 O O . ILE A 1 162 ? -16.984 0.445 5.620 1.00 84.75 162 ILE A O 1
ATOM 1230 N N . ALA A 1 163 ? -17.065 0.234 3.392 1.00 87.88 163 ALA A N 1
ATOM 1231 C CA . ALA A 1 163 ? -18.359 0.888 3.236 1.00 87.88 163 ALA A CA 1
ATOM 1232 C C . ALA A 1 163 ? -19.489 0.106 3.919 1.00 87.88 163 ALA A C 1
ATOM 1234 O O . ALA A 1 163 ? -20.394 0.719 4.478 1.00 87.88 163 ALA A O 1
ATOM 1235 N N . GLN A 1 164 ? -19.446 -1.227 3.892 1.00 90.44 164 GLN A N 1
ATOM 1236 C CA . GLN A 1 164 ? -20.387 -2.075 4.617 1.00 90.44 164 GLN A CA 1
ATOM 1237 C C . GLN A 1 164 ? -20.259 -1.887 6.130 1.00 90.44 164 GLN A C 1
ATOM 1239 O O . GLN A 1 164 ? -21.242 -1.517 6.764 1.00 90.44 164 GLN A O 1
ATOM 1244 N N . VAL A 1 165 ? -19.051 -2.041 6.682 1.00 88.06 165 VAL A N 1
ATOM 1245 C CA . VAL A 1 165 ? -18.791 -1.841 8.120 1.00 88.06 165 VAL A CA 1
ATOM 1246 C C . VAL A 1 165 ? -19.160 -0.422 8.553 1.00 88.06 165 VAL A C 1
ATOM 1248 O O . VAL A 1 165 ? -19.682 -0.216 9.642 1.00 88.06 165 VAL A O 1
ATOM 1251 N N . GLN A 1 166 ? -18.931 0.573 7.694 1.00 86.94 166 GLN A N 1
ATOM 1252 C CA . GLN A 1 166 ? -19.329 1.949 7.966 1.00 86.94 166 GLN A CA 1
ATOM 1253 C C . GLN A 1 166 ? -20.855 2.095 8.050 1.00 86.94 166 GLN A C 1
ATOM 1255 O O . GLN A 1 166 ? -21.327 2.795 8.937 1.00 86.94 166 GLN A O 1
ATOM 1260 N N . ARG A 1 167 ? -21.623 1.469 7.146 1.00 89.75 167 ARG A N 1
ATOM 1261 C CA . ARG A 1 167 ? -23.096 1.504 7.191 1.00 89.75 167 ARG A CA 1
ATOM 1262 C C . ARG A 1 167 ? -23.621 0.838 8.458 1.00 89.75 167 ARG A C 1
ATOM 1264 O O . ARG A 1 167 ? -24.319 1.490 9.219 1.00 89.75 167 ARG A O 1
ATOM 1271 N N . GLU A 1 168 ? -23.189 -0.393 8.721 1.00 89.31 168 GLU A N 1
ATOM 1272 C CA . GLU A 1 168 ? -23.568 -1.143 9.927 1.00 89.31 168 GLU A CA 1
ATOM 1273 C C . GLU A 1 168 ? -23.179 -0.381 11.206 1.00 89.31 168 GLU A C 1
ATOM 1275 O O . GLU A 1 168 ? -23.939 -0.314 12.169 1.00 89.31 168 GLU A O 1
ATOM 1280 N N . GLY A 1 169 ? -22.011 0.266 11.200 1.00 86.81 169 GLY A N 1
ATOM 1281 C CA . GLY A 1 169 ? -21.566 1.113 12.295 1.00 86.81 169 GLY A CA 1
ATOM 1282 C C . GLY A 1 169 ? -22.419 2.371 12.481 1.00 86.81 169 GLY A C 1
ATOM 1283 O O . GLY A 1 169 ? -22.673 2.758 13.616 1.00 86.81 169 GLY A O 1
ATOM 1284 N N . MET A 1 170 ? -22.891 3.007 11.406 1.00 87.69 170 MET A N 1
ATOM 1285 C CA . MET A 1 170 ? -23.800 4.157 11.507 1.00 87.69 170 MET A CA 1
ATOM 1286 C C . MET A 1 170 ? -25.153 3.754 12.100 1.00 87.69 170 MET A C 1
ATOM 1288 O O . MET A 1 170 ? -25.634 4.450 12.991 1.00 87.69 170 MET A O 1
ATOM 1292 N N . ASP A 1 171 ? -25.703 2.612 11.686 1.00 88.25 171 ASP A N 1
ATOM 1293 C CA . ASP A 1 171 ? -26.940 2.069 12.259 1.00 88.25 171 ASP A CA 1
ATOM 1294 C C . ASP A 1 171 ? -26.758 1.800 13.766 1.00 88.25 171 ASP A C 1
ATOM 1296 O O . ASP A 1 171 ? -27.586 2.179 14.594 1.00 88.25 171 ASP A O 1
ATOM 1300 N N . PHE A 1 172 ? -25.609 1.235 14.159 1.00 84.44 172 PHE A N 1
ATOM 1301 C CA . PHE A 1 172 ? -25.276 1.025 15.569 1.00 84.44 172 PHE A CA 1
ATOM 1302 C C . PHE A 1 172 ? -25.093 2.338 16.349 1.00 84.44 172 PHE A C 1
ATOM 1304 O O . PHE A 1 172 ? -25.493 2.424 17.509 1.00 84.44 172 PHE A O 1
ATOM 1311 N N . HIS A 1 173 ? -24.515 3.377 15.735 1.00 85.69 173 HIS A N 1
ATOM 1312 C CA . HIS A 1 173 ? -24.340 4.694 16.358 1.00 85.69 173 HIS A CA 1
ATOM 1313 C C . HIS A 1 173 ? -25.680 5.337 16.738 1.00 85.69 173 HIS A C 1
ATOM 1315 O O . HIS A 1 173 ? -25.775 5.944 17.806 1.00 85.69 173 HIS A O 1
ATOM 1321 N N . GLU A 1 174 ? -26.716 5.191 15.906 1.00 86.44 174 GLU A N 1
ATOM 1322 C CA . GLU A 1 174 ? -28.064 5.696 16.206 1.00 86.44 174 GLU A CA 1
ATOM 1323 C C . GLU A 1 174 ? -28.646 5.055 17.475 1.00 86.44 174 GLU A C 1
ATOM 1325 O O . GLU A 1 174 ? -29.314 5.720 18.271 1.00 86.44 174 GLU A O 1
ATOM 1330 N N . GLU A 1 175 ? -28.334 3.781 17.721 1.00 86.00 175 GLU A N 1
ATOM 1331 C CA . GLU A 1 175 ? -28.799 3.049 18.899 1.00 86.00 175 GLU A CA 1
ATOM 1332 C C . GLU A 1 175 ? -27.863 3.139 20.113 1.00 86.00 175 GLU A C 1
ATOM 1334 O O . GLU A 1 175 ? -28.273 2.820 21.234 1.00 86.00 175 GLU A O 1
ATOM 1339 N N . LEU A 1 176 ? -26.622 3.588 19.922 1.00 83.56 176 LEU A N 1
ATOM 1340 C CA . LEU A 1 176 ? -25.549 3.519 20.916 1.00 83.56 176 LEU A CA 1
ATOM 1341 C C . LEU A 1 176 ? -25.893 4.240 22.223 1.00 83.56 176 LEU A C 1
ATOM 1343 O O . LEU A 1 176 ? -25.589 3.740 23.306 1.00 83.56 176 LEU A O 1
ATOM 1347 N N . ALA A 1 177 ? -26.555 5.397 22.144 1.00 81.88 177 ALA A N 1
ATOM 1348 C CA . ALA A 1 177 ? -26.974 6.137 23.333 1.00 81.88 177 ALA A CA 1
ATOM 1349 C C . ALA A 1 177 ? -27.999 5.340 24.160 1.00 81.88 177 ALA A C 1
ATOM 1351 O O . ALA A 1 177 ? -27.827 5.187 25.371 1.00 81.88 177 ALA A O 1
ATOM 1352 N N . ARG A 1 178 ? -29.005 4.760 23.492 1.00 86.75 178 ARG A N 1
ATOM 1353 C CA . ARG A 1 178 ? -30.050 3.932 24.112 1.00 86.75 178 ARG A CA 1
ATOM 1354 C C . ARG A 1 178 ? -29.476 2.644 24.706 1.00 86.75 178 ARG A C 1
ATOM 1356 O O . ARG A 1 178 ? -29.850 2.256 25.810 1.00 86.75 178 ARG A O 1
ATOM 1363 N N . LEU A 1 179 ? -28.571 1.985 23.983 1.00 84.62 179 LEU A N 1
ATOM 1364 C CA . LEU A 1 179 ? -27.875 0.785 24.451 1.00 84.62 179 LEU A CA 1
ATOM 1365 C C . LEU A 1 179 ? -27.009 1.102 25.672 1.00 84.62 179 LEU A C 1
ATOM 1367 O O . LEU A 1 179 ? -27.092 0.398 26.673 1.00 84.62 179 LEU A O 1
ATOM 1371 N N . GLY A 1 180 ? -26.266 2.210 25.637 1.00 81.62 180 GLY A N 1
ATOM 1372 C CA . GLY A 1 180 ? -25.482 2.678 26.775 1.00 81.62 180 GLY A CA 1
ATOM 1373 C C . GLY A 1 180 ? -26.336 2.880 28.028 1.00 81.62 180 GLY A C 1
ATOM 1374 O O . GLY A 1 180 ? -25.981 2.383 29.092 1.00 81.62 180 GLY A O 1
ATOM 1375 N N . GLU A 1 181 ? -27.494 3.533 27.910 1.00 83.50 181 GLU A N 1
ATOM 1376 C CA . GLU A 1 181 ? -28.408 3.720 29.046 1.00 83.50 181 GLU A CA 1
ATOM 1377 C C . GLU A 1 181 ? -28.930 2.404 29.622 1.00 83.50 181 GLU A C 1
ATOM 1379 O O . GLU A 1 181 ? -28.994 2.264 30.848 1.00 83.50 181 GLU A O 1
ATOM 1384 N N . ARG A 1 182 ? -29.276 1.444 28.753 1.00 86.88 182 ARG A N 1
ATOM 1385 C CA . ARG A 1 182 ? -29.760 0.118 29.156 1.00 86.88 182 ARG A CA 1
ATOM 1386 C C . ARG A 1 182 ? -28.701 -0.667 29.929 1.00 86.88 182 ARG A C 1
ATOM 1388 O O . ARG A 1 182 ? -29.032 -1.285 30.933 1.00 86.88 182 ARG A O 1
ATOM 1395 N N . GLU A 1 183 ? -27.443 -0.564 29.513 1.00 84.69 183 GLU A N 1
ATOM 1396 C CA . GLU A 1 183 ? -26.292 -1.187 30.182 1.00 84.69 183 GLU A CA 1
ATOM 1397 C C . GLU A 1 183 ? -25.737 -0.334 31.349 1.00 84.69 183 GLU A C 1
ATOM 1399 O O . GLU A 1 183 ? -24.684 -0.624 31.914 1.00 84.69 183 GLU A O 1
ATOM 1404 N N . GLY A 1 184 ? -26.422 0.751 31.733 1.00 83.69 184 GLY A N 1
ATOM 1405 C CA . GLY A 1 184 ? -26.056 1.580 32.885 1.00 83.69 184 GLY A CA 1
ATOM 1406 C C . GLY A 1 184 ? -24.937 2.604 32.641 1.00 83.69 184 GLY A C 1
ATOM 1407 O O . GLY A 1 184 ? -24.509 3.277 33.586 1.00 83.69 184 GLY A O 1
ATOM 1408 N N . LEU A 1 185 ? -24.480 2.794 31.399 1.00 82.25 185 LEU A N 1
ATOM 1409 C CA . LEU A 1 185 ? -23.602 3.904 31.016 1.00 82.25 185 LEU A CA 1
ATOM 1410 C C . LEU A 1 185 ? -24.382 5.221 31.049 1.00 82.25 185 LEU A C 1
ATOM 1412 O O . LEU A 1 185 ? -25.327 5.422 30.293 1.00 82.25 185 LEU A O 1
ATOM 1416 N N . LYS A 1 186 ? -23.956 6.155 31.907 1.00 85.50 186 LYS A N 1
ATOM 1417 C CA . LYS A 1 186 ? -24.585 7.478 32.045 1.00 85.50 186 LYS A CA 1
ATOM 1418 C C . LYS A 1 186 ? -23.564 8.611 32.078 1.00 85.50 186 LYS A C 1
ATOM 1420 O O . LYS A 1 186 ? -22.408 8.436 32.483 1.00 85.50 186 LYS A O 1
ATOM 1425 N N . GLY A 1 187 ? -24.011 9.799 31.678 1.00 85.25 187 GLY A N 1
ATOM 1426 C CA . GLY A 1 187 ? -23.257 11.046 31.786 1.00 85.25 187 GLY A CA 1
ATOM 1427 C C . GLY A 1 187 ? -21.963 11.037 30.969 1.00 85.25 187 GLY A C 1
ATOM 1428 O O . GLY A 1 187 ? -21.936 10.643 29.806 1.00 85.25 187 GLY A O 1
ATOM 1429 N N . ARG A 1 188 ? -20.851 11.461 31.582 1.00 81.94 188 ARG A N 1
ATOM 1430 C CA . ARG A 1 188 ? -19.573 11.677 30.877 1.00 81.94 188 ARG A CA 1
ATOM 1431 C C . ARG A 1 188 ? -18.989 10.411 30.234 1.00 81.94 188 ARG A C 1
ATOM 1433 O O . ARG A 1 188 ? -18.300 10.512 29.224 1.00 81.94 188 ARG A O 1
ATOM 1440 N N . LYS A 1 189 ? -19.257 9.227 30.802 1.00 78.12 189 LYS A N 1
ATOM 1441 C CA . LYS A 1 189 ? -18.791 7.942 30.249 1.00 78.12 189 LYS A CA 1
ATOM 1442 C C . LYS A 1 189 ? -19.515 7.593 28.945 1.00 78.12 189 LYS A C 1
ATOM 1444 O O . LYS A 1 189 ? -18.863 7.181 27.994 1.00 78.12 189 LYS A O 1
ATOM 1449 N N . GLN A 1 190 ? -20.827 7.828 28.894 1.00 81.62 190 GLN A N 1
ATOM 1450 C CA . GLN A 1 190 ? -21.652 7.621 27.702 1.00 81.62 190 GLN A CA 1
ATOM 1451 C C . GLN A 1 190 ? -21.253 8.589 26.577 1.00 81.62 190 GLN A C 1
ATOM 1453 O O . GLN A 1 190 ? -20.996 8.141 25.466 1.00 81.62 190 GLN A O 1
ATOM 1458 N N . SER A 1 191 ? -21.080 9.885 26.883 1.00 79.19 191 SER A N 1
ATOM 1459 C CA . SER A 1 191 ? -20.604 10.886 25.904 1.00 79.19 191 SER A CA 1
ATOM 1460 C C . SER A 1 191 ? -19.273 10.473 25.278 1.00 79.19 191 SER A C 1
ATOM 1462 O O . SER A 1 191 ? -19.124 10.476 24.063 1.00 79.19 191 SER A O 1
ATOM 1464 N N . LYS A 1 192 ? -18.319 10.024 26.105 1.00 81.12 192 LYS A N 1
ATOM 1465 C CA . LYS A 1 192 ? -17.005 9.585 25.626 1.00 81.12 192 LYS A CA 1
ATOM 1466 C C . LYS A 1 192 ? -17.077 8.316 24.767 1.00 81.12 192 LYS A C 1
ATOM 1468 O O . LYS A 1 192 ? -16.301 8.187 23.825 1.00 81.12 192 LYS A O 1
ATOM 1473 N N . ALA A 1 193 ? -17.978 7.387 25.087 1.00 75.12 193 ALA A N 1
ATOM 1474 C CA . ALA A 1 193 ? -18.196 6.185 24.283 1.00 75.12 193 ALA A CA 1
ATOM 1475 C C . ALA A 1 193 ? -18.762 6.537 22.899 1.00 75.12 193 ALA A C 1
ATOM 1477 O O . ALA A 1 193 ? -18.240 6.058 21.894 1.00 75.12 193 ALA A O 1
ATOM 1478 N N . VAL A 1 194 ? -19.753 7.434 22.846 1.00 80.25 194 VAL A N 1
ATOM 1479 C CA . VAL A 1 194 ? -20.327 7.941 21.591 1.00 80.25 194 VAL A CA 1
ATOM 1480 C C . VAL A 1 194 ? -19.266 8.674 20.771 1.00 80.25 194 VAL A C 1
ATOM 1482 O O . VAL A 1 194 ? -19.029 8.301 19.630 1.00 80.25 194 VAL A O 1
ATOM 1485 N N . GLU A 1 195 ? -18.541 9.623 21.368 1.00 79.69 195 GLU A N 1
ATOM 1486 C CA . GLU A 1 195 ? -17.452 10.354 20.701 1.00 79.69 195 GLU A CA 1
ATOM 1487 C C . GLU A 1 195 ? -16.376 9.412 20.137 1.00 79.69 195 GLU A C 1
ATOM 1489 O O . GLU A 1 195 ? -15.936 9.573 18.997 1.00 79.69 195 GLU A O 1
ATOM 1494 N N . SER A 1 196 ? -15.961 8.405 20.915 1.00 78.75 196 SER A N 1
ATOM 1495 C CA . SER A 1 196 ? -14.978 7.412 20.474 1.00 78.75 196 SER A CA 1
ATOM 1496 C C . SER A 1 196 ? -15.499 6.582 19.303 1.00 78.75 196 SER A C 1
ATOM 1498 O O . SER A 1 196 ? -14.746 6.283 18.376 1.00 78.75 196 SER A O 1
ATOM 1500 N N . PHE A 1 197 ? -16.779 6.215 19.330 1.00 82.25 197 PHE A N 1
ATOM 1501 C CA . PHE A 1 197 ? -17.411 5.472 18.252 1.00 82.25 197 PHE A CA 1
ATOM 1502 C C . PHE A 1 197 ? -17.505 6.317 16.973 1.00 82.25 197 PHE A C 1
ATOM 1504 O O . PHE A 1 197 ? -17.059 5.880 15.912 1.00 82.25 197 PHE A O 1
ATOM 1511 N N . THR A 1 198 ? -17.980 7.563 17.067 1.00 81.38 198 THR A N 1
ATOM 1512 C CA . THR A 1 198 ? -18.024 8.515 15.944 1.00 81.38 198 THR A CA 1
ATOM 1513 C C . THR A 1 198 ? -16.635 8.731 15.337 1.00 81.38 198 THR A C 1
ATOM 1515 O O . THR A 1 198 ? -16.479 8.779 14.110 1.00 81.38 198 THR A O 1
ATOM 1518 N N . TRP A 1 199 ? -15.597 8.815 16.177 1.00 81.75 199 TRP A N 1
ATOM 1519 C CA . TRP A 1 199 ? -14.217 8.919 15.711 1.00 81.75 199 TRP A CA 1
ATOM 1520 C C . TRP A 1 199 ? -13.778 7.671 14.935 1.00 81.75 199 TRP A C 1
ATOM 1522 O O . TRP A 1 199 ? -13.248 7.814 13.834 1.00 81.75 199 TRP A O 1
ATOM 1532 N N . ASN A 1 200 ? -14.065 6.462 15.432 1.00 80.38 200 ASN A N 1
ATOM 1533 C CA . ASN A 1 200 ? -13.746 5.209 14.735 1.00 80.38 200 ASN A CA 1
ATOM 1534 C C . ASN A 1 200 ? -14.382 5.147 13.336 1.00 80.38 200 ASN A C 1
ATOM 1536 O O . ASN A 1 200 ? -13.697 4.835 12.359 1.00 80.38 200 ASN A O 1
ATOM 1540 N N . ILE A 1 201 ? -15.661 5.516 13.212 1.00 81.12 201 ILE A N 1
ATOM 1541 C CA . ILE A 1 201 ? -16.361 5.580 11.918 1.00 81.12 201 ILE A CA 1
ATOM 1542 C C . ILE A 1 201 ? -15.701 6.599 10.979 1.00 81.12 201 ILE A C 1
ATOM 1544 O O . ILE A 1 201 ? -15.493 6.325 9.793 1.00 81.12 201 ILE A O 1
ATOM 1548 N N . THR A 1 202 ? -15.308 7.760 11.507 1.00 82.19 202 THR A N 1
ATOM 1549 C CA . THR A 1 202 ? -14.619 8.800 10.728 1.00 82.19 202 THR A CA 1
ATOM 1550 C C . THR A 1 202 ? -13.247 8.327 10.241 1.00 82.19 202 THR A C 1
ATOM 1552 O O . THR A 1 202 ? -12.875 8.592 9.096 1.00 82.19 202 THR A O 1
ATOM 1555 N N . VAL A 1 203 ? -12.504 7.580 11.065 1.00 82.00 203 VAL A N 1
ATOM 1556 C CA . VAL A 1 203 ? -11.224 6.979 10.667 1.00 82.00 203 VAL A CA 1
ATOM 1557 C C . VAL A 1 203 ? -11.423 5.959 9.553 1.00 82.00 203 VAL A C 1
ATOM 1559 O O . VAL A 1 203 ? -10.693 6.018 8.565 1.00 82.00 203 VAL A O 1
ATOM 1562 N N . LEU A 1 204 ? -12.414 5.068 9.663 1.00 78.06 204 LEU A N 1
ATOM 1563 C CA . LEU A 1 204 ? -12.724 4.084 8.619 1.00 78.06 204 LEU A CA 1
ATOM 1564 C C . LEU A 1 204 ? -13.028 4.762 7.280 1.00 78.06 204 LEU A C 1
ATOM 1566 O O . LEU A 1 204 ? -12.448 4.395 6.255 1.00 78.06 204 LEU A O 1
ATOM 1570 N N . LYS A 1 205 ? -13.854 5.814 7.295 1.00 82.44 205 LYS A N 1
ATOM 1571 C CA . LYS A 1 205 ? -14.133 6.632 6.109 1.00 82.44 205 LYS A CA 1
ATOM 1572 C C . LYS A 1 205 ? -12.855 7.253 5.537 1.00 82.44 205 LYS A C 1
ATOM 1574 O O . LYS A 1 205 ? -12.607 7.145 4.338 1.00 82.44 205 LYS A O 1
ATOM 1579 N N . GLY A 1 206 ? -12.009 7.827 6.394 1.00 82.25 206 GLY A N 1
ATOM 1580 C CA . GLY A 1 206 ? -10.718 8.388 5.992 1.00 82.25 206 GLY A CA 1
ATOM 1581 C C . GLY A 1 206 ? -9.792 7.361 5.332 1.00 82.25 206 GLY A C 1
ATOM 1582 O O . GLY A 1 206 ? -9.157 7.667 4.326 1.00 82.25 206 GLY A O 1
ATOM 1583 N N . GLN A 1 207 ? -9.745 6.122 5.833 1.00 80.69 207 GLN A N 1
ATOM 1584 C CA . GLN A 1 207 ? -8.965 5.047 5.204 1.00 80.69 207 GLN A CA 1
ATOM 1585 C C . GLN A 1 207 ? -9.530 4.636 3.839 1.00 80.69 207 GLN A C 1
ATOM 1587 O O . GLN A 1 207 ? -8.759 4.408 2.906 1.00 80.69 207 GLN A O 1
ATOM 1592 N N . SER A 1 208 ? -10.858 4.584 3.699 1.00 83.00 208 SER A N 1
ATOM 1593 C CA . SER A 1 208 ? -11.511 4.322 2.409 1.00 83.00 208 SER A CA 1
ATOM 1594 C C . SER A 1 208 ? -11.146 5.388 1.370 1.00 83.00 208 SER A C 1
ATOM 1596 O O . SER A 1 208 ? -10.767 5.067 0.239 1.00 83.00 208 SER A O 1
ATOM 1598 N N . ASP A 1 209 ? -11.162 6.661 1.776 1.00 82.31 209 ASP A N 1
ATOM 1599 C CA . ASP A 1 209 ? -10.782 7.790 0.926 1.00 82.31 209 ASP A CA 1
ATOM 1600 C C . ASP A 1 209 ? -9.306 7.734 0.512 1.00 82.31 209 ASP A C 1
ATOM 1602 O O . ASP A 1 209 ? -8.987 7.942 -0.660 1.00 82.31 209 ASP A O 1
ATOM 1606 N N . LEU A 1 210 ? -8.408 7.382 1.437 1.00 84.81 210 LEU A N 1
ATOM 1607 C CA . LEU A 1 210 ? -6.986 7.196 1.137 1.00 84.81 210 LEU A CA 1
ATOM 1608 C C . LEU A 1 210 ? -6.748 6.046 0.153 1.00 84.81 210 LEU A C 1
ATOM 1610 O O . LEU A 1 210 ? -5.963 6.198 -0.783 1.00 84.81 210 LEU A O 1
ATOM 1614 N N . LEU A 1 211 ? -7.434 4.912 0.324 1.00 84.00 211 LEU A N 1
ATOM 1615 C CA . LEU A 1 211 ? -7.346 3.782 -0.604 1.00 84.00 211 LEU A CA 1
ATOM 1616 C C . LEU A 1 211 ? -7.861 4.164 -1.998 1.00 84.00 211 LEU A C 1
ATOM 1618 O O . LEU A 1 211 ? -7.258 3.792 -3.005 1.00 84.00 211 LEU A O 1
ATOM 1622 N N . ARG A 1 212 ? -8.938 4.955 -2.063 1.00 86.25 212 ARG A N 1
ATOM 1623 C CA . ARG A 1 212 ? -9.484 5.488 -3.318 1.00 86.25 212 ARG A CA 1
ATOM 1624 C C . ARG A 1 212 ? -8.500 6.405 -4.028 1.00 86.25 212 ARG A C 1
ATOM 1626 O O . ARG A 1 212 ? -8.282 6.235 -5.225 1.00 86.25 212 ARG A O 1
ATOM 1633 N N . GLY A 1 213 ? -7.884 7.325 -3.288 1.00 84.06 213 GLY A N 1
ATOM 1634 C CA . GLY A 1 213 ? -6.815 8.179 -3.801 1.00 84.06 213 GLY A CA 1
ATOM 1635 C C . GLY A 1 213 ? -5.650 7.351 -4.338 1.00 84.06 213 GLY A C 1
ATOM 1636 O O . GLY A 1 213 ? -5.276 7.500 -5.495 1.00 84.06 213 GLY A O 1
ATOM 1637 N N . ALA A 1 214 ? -5.160 6.382 -3.559 1.00 84.56 214 ALA A N 1
ATOM 1638 C CA . ALA A 1 214 ? -4.051 5.517 -3.962 1.00 84.56 214 ALA A CA 1
ATOM 1639 C C . ALA A 1 214 ? -4.348 4.687 -5.225 1.00 84.56 214 ALA A C 1
ATOM 1641 O O . ALA A 1 214 ? -3.461 4.509 -6.067 1.00 84.56 214 ALA A O 1
ATOM 1642 N N . LYS A 1 215 ? -5.583 4.186 -5.380 1.00 88.75 215 LYS A N 1
ATOM 1643 C CA . LYS A 1 215 ? -6.032 3.511 -6.608 1.00 88.75 215 LYS A CA 1
ATOM 1644 C C . LYS A 1 215 ? -5.978 4.466 -7.799 1.00 88.75 215 LYS A C 1
ATOM 1646 O O . LYS A 1 215 ? -5.411 4.119 -8.831 1.00 88.75 215 LYS A O 1
ATOM 1651 N N . MET A 1 216 ? -6.540 5.664 -7.647 1.00 88.25 216 MET A N 1
ATOM 1652 C CA . MET A 1 216 ? -6.623 6.657 -8.718 1.00 88.25 216 MET A CA 1
ATOM 1653 C C . MET A 1 216 ? -5.241 7.164 -9.143 1.00 88.25 216 MET A C 1
ATOM 1655 O O . MET A 1 216 ? -4.948 7.199 -10.336 1.00 88.25 216 MET A O 1
ATOM 1659 N N . ASP A 1 217 ? -4.356 7.427 -8.182 1.00 85.56 217 ASP A N 1
ATOM 1660 C CA . ASP A 1 217 ? -2.956 7.779 -8.431 1.00 85.56 217 ASP A CA 1
ATOM 1661 C C . ASP A 1 217 ? -2.211 6.656 -9.168 1.00 85.56 217 ASP A C 1
ATOM 1663 O O . ASP A 1 217 ? -1.383 6.913 -10.040 1.00 85.56 217 ASP A O 1
ATOM 1667 N N . SER A 1 218 ? -2.507 5.392 -8.844 1.00 87.81 218 SER A N 1
ATOM 1668 C CA . SER A 1 218 ? -1.892 4.240 -9.515 1.00 87.81 218 SER A CA 1
ATOM 1669 C C . SER A 1 218 ? -2.379 4.075 -10.952 1.00 87.81 218 SER A C 1
ATOM 1671 O O . SER A 1 218 ? -1.577 3.760 -11.829 1.00 87.81 218 SER A O 1
ATOM 1673 N N . LEU A 1 219 ? -3.665 4.325 -11.205 1.00 89.81 219 LEU A N 1
ATOM 1674 C CA . LEU A 1 219 ? -4.241 4.329 -12.549 1.00 89.81 219 LEU A CA 1
ATOM 1675 C C . LEU A 1 219 ? -3.651 5.450 -13.413 1.00 89.81 219 LEU A C 1
ATOM 1677 O O . LEU A 1 219 ? -3.251 5.196 -14.550 1.00 89.81 219 LEU A O 1
ATOM 1681 N N . ASP A 1 220 ? -3.533 6.667 -12.874 1.00 88.62 220 ASP A N 1
ATOM 1682 C CA . ASP A 1 220 ? -2.881 7.768 -13.591 1.00 88.62 220 ASP A CA 1
ATOM 1683 C C . ASP A 1 220 ? -1.401 7.460 -13.846 1.00 88.62 220 ASP A C 1
ATOM 1685 O O . ASP A 1 220 ? -0.918 7.616 -14.965 1.00 88.62 220 ASP A O 1
ATOM 1689 N N . ALA A 1 221 ? -0.688 6.911 -12.859 1.00 87.19 221 ALA A N 1
ATOM 1690 C CA . ALA A 1 221 ? 0.700 6.495 -13.026 1.00 87.19 221 ALA A CA 1
ATOM 1691 C C . ALA A 1 221 ? 0.882 5.467 -14.159 1.00 87.19 221 ALA A C 1
ATOM 1693 O O . ALA A 1 221 ? 1.795 5.630 -14.969 1.00 87.19 221 ALA A O 1
ATOM 1694 N N . LEU A 1 222 ? 0.014 4.450 -14.250 1.00 91.25 222 LEU A N 1
ATOM 1695 C CA . LEU A 1 222 ? 0.022 3.466 -15.343 1.00 91.25 222 LEU A CA 1
ATOM 1696 C C . LEU A 1 222 ? -0.259 4.111 -16.699 1.00 91.25 222 LEU A C 1
ATOM 1698 O O . LEU A 1 222 ? 0.411 3.805 -17.685 1.00 91.25 222 LEU A O 1
ATOM 1702 N N . ARG A 1 223 ? -1.208 5.048 -16.749 1.00 88.94 223 ARG A N 1
ATOM 1703 C CA . ARG A 1 223 ? -1.520 5.804 -17.962 1.00 88.94 223 ARG A CA 1
ATOM 1704 C C . ARG A 1 223 ? -0.333 6.647 -18.425 1.00 88.94 223 ARG A C 1
ATOM 1706 O O . ARG A 1 223 ? 0.032 6.597 -19.597 1.00 88.94 223 ARG A O 1
ATOM 1713 N N . GLN A 1 224 ? 0.287 7.405 -17.521 1.00 89.25 224 GLN A N 1
ATOM 1714 C CA . GLN A 1 224 ? 1.475 8.208 -17.825 1.00 89.25 224 GLN A CA 1
ATOM 1715 C C . GLN A 1 224 ? 2.646 7.335 -18.275 1.00 89.25 224 GLN A C 1
ATOM 1717 O O . GLN A 1 224 ? 3.436 7.746 -19.124 1.00 89.25 224 GLN A O 1
ATOM 1722 N N . LEU A 1 225 ? 2.763 6.137 -17.704 1.00 91.00 225 LEU A N 1
ATOM 1723 C CA . LEU A 1 225 ? 3.772 5.165 -18.082 1.00 91.00 225 LEU A CA 1
ATOM 1724 C C . LEU A 1 225 ? 3.550 4.667 -19.512 1.00 91.00 225 LEU A C 1
ATOM 1726 O O . LEU A 1 225 ? 4.486 4.721 -20.305 1.00 91.00 225 LEU A O 1
ATOM 1730 N N . ALA A 1 226 ? 2.329 4.246 -19.854 1.00 89.81 226 ALA A N 1
ATOM 1731 C CA . ALA A 1 226 ? 1.996 3.787 -21.200 1.00 89.81 226 ALA A CA 1
ATOM 1732 C C . ALA A 1 226 ? 2.290 4.878 -22.240 1.00 89.81 226 ALA A C 1
ATOM 1734 O O . ALA A 1 226 ? 3.069 4.648 -23.159 1.00 89.81 226 ALA A O 1
ATOM 1735 N N . LEU A 1 227 ? 1.800 6.103 -22.015 1.00 88.88 227 LEU A N 1
ATOM 1736 C CA . LEU A 1 227 ? 2.075 7.255 -22.884 1.00 88.88 227 LEU A CA 1
ATOM 1737 C C . LEU A 1 227 ? 3.577 7.547 -23.029 1.00 88.88 227 LEU A C 1
ATOM 1739 O O . LEU A 1 227 ? 4.039 7.949 -24.095 1.00 88.88 227 LEU A O 1
ATOM 1743 N N . ALA A 1 228 ? 4.361 7.362 -21.962 1.00 90.69 228 ALA A N 1
ATOM 1744 C CA . ALA A 1 228 ? 5.808 7.526 -22.027 1.00 90.69 228 ALA A CA 1
ATOM 1745 C C . ALA A 1 228 ? 6.470 6.435 -22.880 1.00 90.69 228 ALA A C 1
ATOM 1747 O O . ALA A 1 228 ? 7.380 6.754 -23.642 1.00 90.69 228 ALA A O 1
ATOM 1748 N N . CYS A 1 229 ? 6.019 5.183 -22.782 1.00 90.06 229 CYS A N 1
ATOM 1749 C CA . CYS A 1 229 ? 6.509 4.089 -23.618 1.00 90.06 229 CYS A CA 1
ATOM 1750 C C . CYS A 1 229 ? 6.196 4.335 -25.100 1.00 90.06 229 CYS A C 1
ATOM 1752 O O . CYS A 1 229 ? 7.077 4.162 -25.941 1.00 90.06 229 CYS A O 1
ATOM 1754 N N . GLU A 1 230 ? 4.989 4.809 -25.418 1.00 87.19 230 GLU A N 1
ATOM 1755 C CA . GLU A 1 230 ? 4.605 5.188 -26.785 1.00 87.19 230 GLU A CA 1
ATOM 1756 C C . GLU A 1 230 ? 5.470 6.320 -27.331 1.00 87.19 230 GLU A C 1
ATOM 1758 O O . GLU A 1 230 ? 6.030 6.210 -28.419 1.00 87.19 230 GLU A O 1
ATOM 1763 N N . ALA A 1 231 ? 5.647 7.385 -26.546 1.00 88.44 231 ALA A N 1
ATOM 1764 C CA . ALA A 1 231 ? 6.481 8.519 -26.929 1.00 88.44 231 ALA A CA 1
ATOM 1765 C C . ALA A 1 231 ? 7.956 8.134 -27.143 1.00 88.44 231 ALA A C 1
ATOM 1767 O O . ALA A 1 231 ? 8.674 8.838 -27.849 1.00 88.44 231 ALA A O 1
ATOM 1768 N N . CYS A 1 232 ? 8.408 7.033 -26.535 1.00 88.69 232 CYS A N 1
ATOM 1769 C CA . CYS A 1 232 ? 9.755 6.494 -26.712 1.00 88.69 232 CYS A CA 1
ATOM 1770 C C . CYS A 1 232 ? 9.845 5.427 -27.821 1.00 88.69 232 CYS A C 1
ATOM 1772 O O . CYS A 1 232 ? 10.919 4.866 -28.024 1.00 88.69 232 CYS A O 1
ATOM 1774 N N . GLY A 1 233 ? 8.751 5.146 -28.541 1.00 86.31 233 GLY A N 1
ATOM 1775 C CA . GLY A 1 233 ? 8.728 4.194 -29.653 1.00 86.31 233 GLY A CA 1
ATOM 1776 C C . GLY A 1 233 ? 8.772 2.723 -29.232 1.00 86.31 233 GLY A C 1
ATOM 1777 O O . GLY A 1 233 ? 9.196 1.884 -30.020 1.00 86.31 233 GLY A O 1
ATOM 1778 N N . LEU A 1 234 ? 8.354 2.394 -28.004 1.00 85.12 234 LEU A N 1
ATOM 1779 C CA . LEU A 1 234 ? 8.304 1.009 -27.514 1.00 85.12 234 LEU A CA 1
ATOM 1780 C C . LEU A 1 234 ? 7.063 0.236 -27.999 1.00 85.12 234 LEU A C 1
ATOM 1782 O O . LEU A 1 234 ? 6.879 -0.906 -27.598 1.00 85.12 234 LEU A O 1
ATOM 1786 N N . THR A 1 235 ? 6.177 0.815 -28.808 1.00 80.12 235 THR A N 1
ATOM 1787 C CA . THR A 1 235 ? 4.949 0.138 -29.254 1.00 80.12 235 THR A CA 1
ATOM 1788 C C . THR A 1 235 ? 5.226 -0.941 -30.301 1.00 80.12 235 THR A C 1
ATOM 1790 O O . THR A 1 235 ? 6.024 -0.755 -31.218 1.00 80.12 235 THR A O 1
ATOM 1793 N N . SER A 1 236 ? 4.540 -2.082 -30.186 1.00 65.06 236 SER A N 1
ATOM 1794 C CA . SER A 1 236 ? 4.592 -3.137 -31.205 1.00 65.06 236 SER A CA 1
ATOM 1795 C C . SER A 1 236 ? 3.813 -2.716 -32.458 1.00 65.06 236 SER A C 1
ATOM 1797 O O . SER A 1 236 ? 2.674 -2.264 -32.367 1.00 65.06 236 SER A O 1
ATOM 1799 N N . THR A 1 237 ? 4.389 -2.913 -33.646 1.00 51.19 237 THR A N 1
ATOM 1800 C CA . THR A 1 237 ? 3.780 -2.606 -34.960 1.00 51.19 237 THR A CA 1
ATOM 1801 C C . THR A 1 237 ? 2.578 -3.487 -35.333 1.00 51.19 237 THR A C 1
ATOM 1803 O O . THR A 1 237 ? 1.962 -3.270 -36.373 1.00 51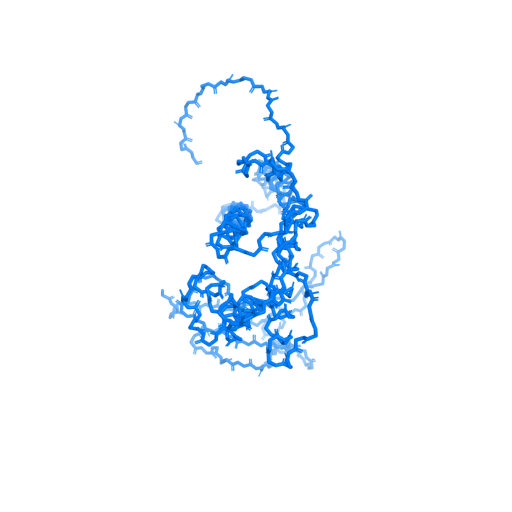.19 237 THR A O 1
ATOM 1806 N N . SER A 1 238 ? 2.221 -4.473 -34.506 1.00 44.91 238 SER A N 1
ATOM 1807 C CA . SER A 1 238 ? 1.137 -5.434 -34.749 1.00 44.91 238 SER A CA 1
ATOM 1808 C C . SER A 1 238 ? -0.247 -4.992 -34.254 1.00 44.91 238 SER A C 1
ATOM 1810 O O . SER A 1 238 ? -1.237 -5.629 -34.605 1.00 44.91 238 SER A O 1
ATOM 1812 N N . SER A 1 239 ? -0.359 -3.900 -33.496 1.00 43.03 239 SER A N 1
ATOM 1813 C CA . SER A 1 239 ? -1.650 -3.275 -33.173 1.00 43.03 239 SER A CA 1
ATOM 1814 C C . SER A 1 239 ? -1.971 -2.203 -34.213 1.00 43.03 239 SER A C 1
ATOM 1816 O O . SER A 1 239 ? -1.644 -1.027 -34.063 1.00 43.03 239 SER A O 1
ATOM 1818 N N . SER A 1 240 ? -2.577 -2.642 -35.315 1.00 34.16 240 SER A N 1
ATOM 1819 C CA . SER A 1 240 ? -3.143 -1.798 -36.365 1.00 34.16 240 SER A CA 1
ATOM 1820 C C . SER A 1 240 ? -4.038 -0.703 -35.779 1.00 34.16 240 SER A C 1
ATOM 1822 O O . SER A 1 240 ? -5.120 -0.998 -35.282 1.00 34.16 240 SER A O 1
ATOM 1824 N N . SER A 1 241 ? -3.603 0.554 -35.895 1.00 35.69 241 SER A N 1
ATOM 1825 C CA . SER A 1 241 ? -4.470 1.737 -35.994 1.00 35.69 241 SER A CA 1
ATOM 1826 C C . SER A 1 241 ? -5.651 1.833 -35.010 1.00 35.69 241 SER A C 1
ATOM 1828 O O . SER A 1 241 ? -6.720 2.302 -35.395 1.00 35.69 241 SER A O 1
ATOM 1830 N N . SER A 1 242 ? -5.475 1.474 -33.738 1.00 38.28 242 SER A N 1
ATOM 1831 C CA . SER A 1 242 ? -6.217 2.141 -32.670 1.00 38.28 242 SER A CA 1
ATOM 1832 C C . SER A 1 242 ? -5.335 3.285 -32.194 1.00 38.28 242 SER A C 1
ATOM 1834 O O . SER A 1 242 ? -4.345 3.112 -31.489 1.00 38.28 242 SER A O 1
ATOM 1836 N N . THR A 1 243 ? -5.643 4.502 -32.646 1.00 38.53 243 THR A N 1
ATOM 1837 C CA . THR A 1 243 ? -5.215 5.697 -31.915 1.00 38.53 243 THR A CA 1
ATOM 1838 C C . THR A 1 243 ? -5.533 5.422 -30.451 1.00 38.53 243 THR A C 1
ATOM 1840 O O . THR A 1 243 ? -6.679 5.056 -30.187 1.00 38.53 243 THR A O 1
ATOM 1843 N N . PHE A 1 244 ? -4.543 5.533 -29.557 1.00 46.59 244 PHE A N 1
ATOM 1844 C CA . PHE A 1 244 ? -4.655 5.288 -28.117 1.00 46.59 244 PHE A CA 1
ATOM 1845 C C . PHE A 1 244 ? -5.705 6.236 -27.528 1.00 46.59 244 PHE A C 1
ATOM 1847 O O . PHE A 1 244 ? -5.423 7.294 -26.961 1.00 46.59 244 PHE A O 1
ATOM 1854 N N . SER A 1 245 ? -6.970 5.921 -27.776 1.00 39.00 245 SER A N 1
ATOM 1855 C CA . SER A 1 245 ? -8.084 6.681 -27.281 1.00 39.00 245 SER A CA 1
ATOM 1856 C C . SER A 1 245 ? -8.093 6.396 -25.803 1.00 39.00 245 SER A C 1
ATOM 1858 O O . SER A 1 245 ? -8.007 5.255 -25.357 1.00 39.00 245 SER A O 1
ATOM 1860 N N . THR A 1 246 ? -8.265 7.462 -25.038 1.00 43.09 246 THR A N 1
ATOM 1861 C CA . THR A 1 246 ? -8.466 7.425 -23.587 1.00 43.09 246 THR A CA 1
ATOM 1862 C C . THR A 1 246 ? -9.540 6.400 -23.151 1.00 43.09 246 THR A C 1
ATOM 1864 O O . THR A 1 246 ? -9.621 6.066 -21.975 1.00 43.09 246 THR A O 1
ATOM 1867 N N . ALA A 1 247 ? -10.335 5.894 -24.101 1.00 35.25 247 ALA A N 1
ATOM 1868 C CA . ALA A 1 247 ? -11.360 4.874 -23.971 1.00 35.25 247 ALA A CA 1
ATOM 1869 C C . ALA A 1 247 ? -10.879 3.404 -23.871 1.00 35.25 247 ALA A C 1
ATOM 1871 O O . ALA A 1 247 ? -11.633 2.618 -23.315 1.00 35.25 247 ALA A O 1
ATOM 1872 N N . GLU A 1 248 ? -9.691 2.993 -24.347 1.00 41.75 248 GLU A N 1
ATOM 1873 C CA . GLU A 1 248 ? -9.260 1.569 -24.239 1.00 41.75 248 GLU A CA 1
ATOM 1874 C C . GLU A 1 248 ? -8.689 1.202 -22.859 1.00 41.75 248 GLU A C 1
ATOM 1876 O O . GLU A 1 248 ? -8.656 0.035 -22.478 1.00 41.75 248 GLU A O 1
ATOM 1881 N N . LEU A 1 249 ? -8.362 2.202 -22.036 1.00 44.22 249 LEU A N 1
ATOM 1882 C CA . LEU A 1 249 ? -8.188 2.048 -20.588 1.00 44.22 249 LEU A CA 1
ATOM 1883 C C . LEU A 1 249 ? -9.562 1.994 -19.894 1.00 44.22 249 LEU A C 1
ATOM 1885 O O . LEU A 1 249 ? -9.822 2.727 -18.939 1.00 44.22 249 LEU A O 1
ATOM 1889 N N . GLN A 1 250 ? -10.465 1.134 -20.370 1.00 41.16 250 GLN A N 1
ATOM 1890 C CA . GLN A 1 250 ? -11.667 0.759 -19.627 1.00 41.16 250 GLN A CA 1
ATOM 1891 C C . GLN A 1 250 ? -11.264 -0.146 -18.458 1.00 41.16 250 GLN A C 1
ATOM 1893 O O . GLN A 1 250 ? -11.512 -1.348 -18.430 1.00 41.16 250 GLN A O 1
ATOM 1898 N N . TYR A 1 251 ? -10.664 0.462 -17.436 1.00 46.31 251 TYR A N 1
ATOM 1899 C CA . TYR A 1 251 ? -10.807 -0.045 -16.082 1.00 46.31 251 TYR A CA 1
ATOM 1900 C C . TYR A 1 251 ? -12.274 0.133 -15.735 1.00 46.31 251 TYR A C 1
ATOM 1902 O O . TYR A 1 251 ? -12.723 1.261 -15.543 1.00 46.31 251 TYR A O 1
ATOM 1910 N N . SER A 1 252 ? -13.025 -0.966 -15.762 1.00 31.97 252 SER A N 1
ATOM 1911 C CA . SER A 1 252 ? -14.464 -0.970 -15.520 1.00 31.97 252 SER A CA 1
ATOM 1912 C C . SER A 1 252 ? -14.775 -0.272 -14.197 1.00 31.97 252 SER A C 1
ATOM 1914 O O . SER A 1 252 ? -14.714 -0.863 -13.123 1.00 31.97 252 SER A O 1
ATOM 1916 N N . THR A 1 253 ? -15.142 1.002 -14.270 1.00 34.03 253 THR A N 1
ATOM 1917 C CA . THR A 1 253 ? -16.043 1.612 -13.311 1.00 34.03 253 THR A CA 1
ATOM 1918 C C . THR A 1 253 ? -17.382 0.943 -13.557 1.00 34.03 253 THR A C 1
ATOM 1920 O O . THR A 1 253 ? -18.130 1.331 -14.453 1.00 34.03 253 THR A O 1
ATOM 1923 N N . HIS A 1 254 ? -17.673 -0.118 -12.801 1.00 30.69 254 HIS A N 1
ATOM 1924 C CA . HIS A 1 254 ? -19.028 -0.641 -12.775 1.00 30.69 254 HIS A CA 1
ATOM 1925 C C . HIS A 1 254 ? -19.965 0.519 -12.426 1.00 30.69 254 HIS A C 1
ATOM 1927 O O . HIS A 1 254 ? -19.836 1.201 -11.409 1.00 30.69 254 HIS A O 1
ATOM 1933 N N . SER A 1 255 ? -20.850 0.784 -13.374 1.00 30.02 255 SER A N 1
ATOM 1934 C CA . SER A 1 255 ? -21.829 1.848 -13.391 1.00 30.02 255 SER A CA 1
ATOM 1935 C C . SER A 1 255 ? -22.733 1.804 -12.161 1.00 30.02 255 SER A C 1
ATOM 1937 O O . SER A 1 255 ? -23.546 0.893 -12.022 1.00 30.02 255 SER A O 1
ATOM 1939 N N . LEU A 1 256 ? -22.689 2.852 -11.343 1.00 31.73 256 LEU A N 1
ATOM 1940 C CA . LEU A 1 256 ? -23.839 3.285 -10.553 1.00 31.73 256 LEU A CA 1
ATOM 1941 C C . LEU A 1 256 ? -24.310 4.630 -11.110 1.00 31.73 256 LEU A C 1
ATOM 1943 O O . LEU A 1 256 ? -24.100 5.688 -10.526 1.00 31.73 256 LEU A O 1
ATOM 1947 N N . SER A 1 257 ? -24.932 4.579 -12.288 1.00 33.34 257 SER A N 1
ATOM 1948 C CA . SER A 1 257 ? -25.844 5.632 -12.725 1.00 33.34 257 SER A CA 1
ATOM 1949 C C . SER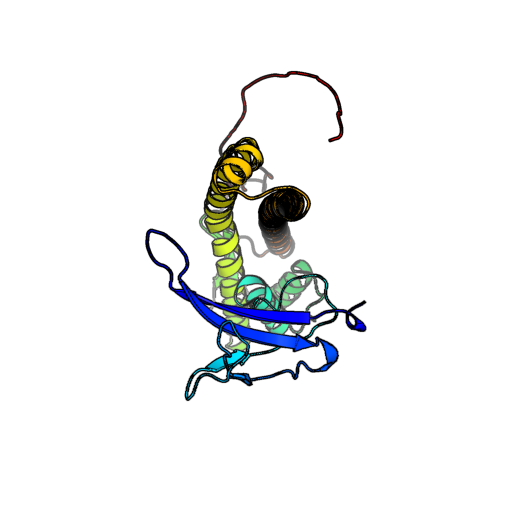 A 1 257 ? -27.262 5.195 -12.387 1.00 33.34 257 SER A C 1
ATOM 1951 O O . SER A 1 257 ? -27.733 4.177 -12.890 1.00 33.34 257 SER A O 1
ATOM 1953 N N . GLY A 1 258 ? -27.940 5.986 -11.553 1.00 27.16 258 GLY A N 1
ATOM 1954 C CA . GLY A 1 258 ? -29.398 6.010 -11.515 1.00 27.16 258 GLY A CA 1
ATOM 1955 C C . GLY A 1 258 ? -30.038 5.923 -10.134 1.00 27.16 258 GLY A C 1
ATOM 1956 O O . GLY A 1 258 ? -30.664 4.916 -9.822 1.00 27.16 258 GLY A O 1
ATOM 1957 N N . ARG A 1 259 ? -30.040 7.028 -9.376 1.00 29.42 259 ARG A N 1
ATOM 1958 C CA . ARG A 1 259 ? -31.303 7.630 -8.902 1.00 29.42 259 ARG A CA 1
ATOM 1959 C C . ARG A 1 259 ? -31.113 9.080 -8.456 1.00 29.42 259 ARG A C 1
ATOM 1961 O O . ARG A 1 259 ? -30.101 9.461 -7.884 1.00 29.42 259 ARG A O 1
ATOM 1968 N N . ARG A 1 260 ? -32.102 9.881 -8.845 1.00 28.95 260 ARG A N 1
ATOM 1969 C CA . ARG A 1 260 ? -32.175 11.341 -8.796 1.00 28.95 260 ARG A CA 1
ATOM 1970 C C . ARG A 1 260 ? -32.265 11.890 -7.367 1.00 28.95 260 ARG A C 1
ATOM 1972 O O . ARG A 1 260 ? -32.924 11.297 -6.527 1.00 28.95 260 ARG A O 1
ATOM 1979 N N . ALA A 1 261 ? -31.661 13.069 -7.212 1.00 28.09 261 ALA A N 1
ATOM 1980 C CA . ALA A 1 261 ? -32.070 14.243 -6.436 1.00 28.09 261 ALA A CA 1
ATOM 1981 C C . ALA A 1 261 ? -32.901 14.064 -5.149 1.00 28.09 261 ALA A C 1
ATOM 1983 O O . ALA A 1 261 ? -34.068 13.695 -5.194 1.00 28.09 261 ALA A O 1
ATOM 1984 N N . SER A 1 262 ? -32.367 14.603 -4.051 1.00 27.55 262 SER A N 1
ATOM 1985 C CA . SER A 1 262 ? -33.115 15.563 -3.238 1.00 27.55 262 SER A CA 1
ATOM 1986 C C . SER A 1 262 ? -32.139 16.523 -2.565 1.00 27.55 262 SER A C 1
ATOM 1988 O O . SER A 1 262 ? -31.285 16.129 -1.779 1.00 27.55 262 SER A O 1
ATOM 1990 N N . THR A 1 263 ? -32.284 17.802 -2.894 1.00 38.12 263 THR A N 1
ATOM 1991 C CA . THR A 1 263 ? -31.905 18.939 -2.051 1.00 38.12 263 THR A CA 1
ATOM 1992 C C . THR A 1 263 ? -32.365 18.699 -0.613 1.00 38.12 263 THR A C 1
ATOM 1994 O O . THR A 1 263 ? -33.488 18.232 -0.464 1.00 38.12 263 THR A O 1
ATOM 1997 N N . HIS A 1 264 ? -31.548 18.997 0.401 1.00 30.34 264 HIS A N 1
ATOM 1998 C CA . HIS A 1 264 ? -31.932 19.640 1.673 1.00 30.34 264 HIS A CA 1
ATOM 1999 C C . HIS A 1 264 ? -30.696 19.788 2.584 1.00 30.34 264 HIS A C 1
ATOM 2001 O O . HIS A 1 264 ? -30.053 18.809 2.939 1.00 30.34 264 HIS A O 1
ATOM 2007 N N . GLY A 1 265 ? -30.398 21.041 2.942 1.00 28.50 265 GLY A N 1
ATOM 2008 C CA . GLY A 1 265 ? -30.003 21.461 4.290 1.00 28.50 265 GLY A CA 1
ATOM 2009 C C . GLY A 1 265 ? -28.714 20.918 4.905 1.00 28.50 265 GLY A C 1
ATOM 2010 O O . GLY A 1 265 ? -28.714 19.882 5.557 1.00 28.50 265 GLY A O 1
ATOM 2011 N N . ASN A 1 266 ? -27.665 21.743 4.866 1.00 34.12 266 ASN A N 1
ATOM 2012 C CA . ASN A 1 266 ? -26.646 21.769 5.914 1.00 34.12 266 ASN A CA 1
ATOM 2013 C C . ASN A 1 266 ? -27.312 21.937 7.290 1.00 34.12 266 ASN A C 1
ATOM 2015 O O . ASN A 1 266 ? -27.892 22.986 7.571 1.00 34.12 266 ASN A O 1
ATOM 2019 N N . GLY A 1 267 ? -27.152 20.944 8.157 1.00 28.30 267 GLY A N 1
ATOM 2020 C CA . GLY A 1 267 ? -27.434 21.037 9.581 1.00 28.30 267 GLY A CA 1
ATOM 2021 C C . GLY A 1 267 ? -26.323 20.338 10.349 1.00 28.30 267 GLY A C 1
ATOM 2022 O O . GLY A 1 267 ? -26.224 19.119 10.314 1.00 28.30 267 GLY A O 1
ATOM 2023 N N . ARG A 1 268 ? -25.476 21.133 11.012 1.00 33.41 268 ARG A N 1
ATOM 2024 C CA . ARG A 1 268 ? -24.688 20.699 12.172 1.00 33.41 268 ARG A CA 1
ATOM 2025 C C . ARG A 1 268 ? -25.613 19.975 13.151 1.00 33.41 268 ARG A C 1
ATOM 2027 O O . ARG A 1 268 ? -26.608 20.599 13.509 1.00 33.41 268 ARG A O 1
ATOM 2034 N N . ILE A 1 269 ? -25.234 18.785 13.617 1.00 35.97 269 ILE A N 1
ATOM 2035 C CA . ILE A 1 269 ? -24.897 18.453 15.018 1.00 35.97 269 ILE A CA 1
ATOM 2036 C C . ILE A 1 269 ? -23.823 17.367 14.948 1.00 35.97 269 ILE A C 1
ATOM 2038 O O . ILE A 1 269 ? -24.004 16.440 14.131 1.00 35.97 269 ILE A O 1
#

Secondary structure (DSSP, 8-state):
-GGG-EEEEEEEEEETTEEEEEEEEEEEGGGPPSEEEEEEEE-TTS-EEEEEEEEEEE---SSSS-S----TTHHHHHHHHHHHTT--TTS-HHHHHHHHHHHH--SSS--SEEEEEETTEEEEEESS---HHHHHHHHHHHHHHHHHHHHHHHHHHHHHHHHHHHHHHHHHHHHHHHHHHHTT--THHHHHHHHHHHHHHHHHHHHHHHHHHHHHHHHHHHHHHHHHHHHTT-B-TTS-S----TTS---------------------

pLDDT: mean 78.16, std 19.2, range [27.16, 95.0]

Sequence (269 aa):
MPELALLRFVVLDDDYIGDDFIGQHSVAFECLQPGYRNVPLLGMAGDPLPHTSLFVHVAITNRPGGGKSQRRGLSSATAGFKEQCGLPTVAKLKQCIQSLTTRLQSPEGPMGAAMVLKEGYPCLEPLVNLAEPTRKLLAAYDTMIAAQKQLIEKSDAVQERIAQVQREGMDFHEELARLGEREGLKGRKQSKAVESFTWNITVLKGQSDLLRGAKMDSLDALRQLALACEACGLTSTSSSSSTFSTAELQYSTHSLSGRRASTHGNGRI

Foldseek 3Di:
DLQPDKDKDWQFDDDPPDTHGDFMDIDRSVPDDAAWDWTFTADPVRHGDPPHTDTDGDDDDPDPDDDPPPPPAQLVLLCQLCVLLVHHSPDALLSSLVSLQVQQDDPPDDGQWAWDQDVLFTATGGPDDHDPSSVSSNVSVVSNSVSLVVLQVVLVVLLVVLVVVLVVLVVCLVCQLVVCVVVPNDDPRSVVVSVVSVVVSVVSVVVNVVSVVVNVVSLVSRVVNVVSSVVSVRHDPPPPDPPPPPPVSCPPPPDPDDDDDDDDDDDDD

Organism: NCBI:txid230148

Radius of gyration: 26.78 Å; chains: 1; bounding box: 56×36×78 Å

InterPro domains:
  IPR001192 Phosphoinositide phospholipase C family [PTHR10336] (1-61)
  IPR035892 C2 domain superfamily [G3DSA:2.60.40.150] (1-85)
  IPR035892 C2 domain superfamily [SSF49562] (2-60)